Protein AF-A0A2P2PJB5-F1 (afdb_monomer)

Secondary structure (DSSP, 8-state):
----------------------------------------SSHHHHHHHHHHHHHHHHHHHSS------S-HHHHHHHHHHHHHHHHHHHHHHHHGGG-HHHHHHHHHHHHHHHSHHHHHHHHHHHGGGGS-HHHHHHHHHHHHHHHHHHHHHHHHHHHHHHHHHHHHHHHHHHHHHHHHHHHHHHHHHHHHHHHHHHHHHHHHHHHHHS--HHHHHHHHHHHHHHHHHHHHHHHHHHHHHHHHHTT---

pLDDT: mean 72.43, std 21.93, range [26.33, 97.44]

Radius of gyration: 44.55 Å; Cα contacts (8 Å, |Δi|>4): 68; chains: 1; bounding box: 73×97×125 Å

Solvent-accessible surface area (backbone atoms only — not comparable to full-atom values): 14993 Å² total; per-residue (Å²): 141,80,84,85,86,81,88,84,82,86,89,84,88,85,88,83,89,84,88,85,86,92,85,85,88,84,86,81,83,85,88,79,91,76,93,83,81,91,87,86,80,70,72,66,60,52,55,56,52,51,50,49,51,49,53,53,51,52,57,60,69,73,57,84,92,83,84,87,82,72,64,65,67,60,55,52,54,48,52,54,55,49,51,54,50,54,51,50,54,50,52,51,52,65,66,36,63,86,38,71,77,61,43,53,58,54,50,52,53,52,50,47,62,69,35,74,62,55,41,54,51,48,54,60,65,55,58,62,71,69,59,51,70,66,60,54,48,54,50,50,52,52,51,50,53,55,48,51,53,52,50,54,50,50,52,55,51,50,52,54,50,51,52,51,49,53,50,50,50,51,51,50,54,49,52,50,51,53,49,34,52,53,39,43,52,50,51,53,47,34,54,50,40,49,54,52,29,49,53,34,46,54,51,40,56,55,39,68,74,48,90,49,77,69,40,54,54,49,41,55,53,37,51,50,50,29,53,51,37,51,52,49,34,54,54,42,51,53,50,52,50,54,44,43,74,72,72,43,78,104

Nearest PDB structures (foldseek):
  6kgq-assembly1_A  TM=8.847E-01  e=7.849E+00  Homo sapiens

Sequence (250 aa):
MAEAKEAENQKGYGSSNSNADPNTNINTGSGGGGVIRRQSNWLETESLEDLRRRTLSLFRSSSFQSQDHVPRDALARFKTYEHALFTKIKEELTSASEHPGAAIGIAVTAGLLLMRGPRKFLFRHTFGRFQSEEAQFLKAEKNLKEFNLSVDLMKKESSKLLERAALAEKDMKHGLTELMAAGNEIHRLAKSVYKTETKAADLMDELRETPGREALKLRVEVASMASLLKQQRLMLNKRILKISELGVPV

Foldseek 3Di:
DDDDDDDDDDDDDDDDDDDDDDDDDDDDDDDDDDDDDDDDPPPPVVVVVVVVVVVVVVVVVPPDPPDDPPPVVVVVVVVVVVVVVVVVLVVVLVVCVVPPPVSVVSCVVVVCCPDPVNVVVCCVPPVVVPPDPVNVVVVVVVVVVVVVVVVVVVVVVVVVVVVVV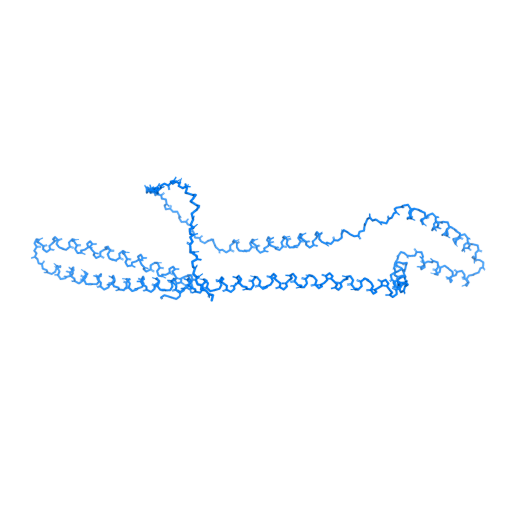VVVVVVVVVVLVVLLVVLVVLVVVLVVLVVVLVVLVVLLVVLVPDDDPVSVVVNVVSVVVSVVSVVSSVVSVVVNVVSVVVVRDD

Organism: Rhizophora mucronata (NCBI:txid61149)

Structure (mmCIF, N/CA/C/O backbone):
data_AF-A0A2P2PJB5-F1
#
_entry.id   AF-A0A2P2PJB5-F1
#
loop_
_atom_site.group_PDB
_atom_site.id
_atom_site.type_symbol
_atom_site.label_atom_id
_atom_site.label_alt_id
_atom_site.label_comp_id
_atom_site.label_asym_id
_atom_site.label_entity_id
_atom_site.label_seq_id
_atom_site.pdbx_PDB_ins_code
_atom_site.Cartn_x
_atom_site.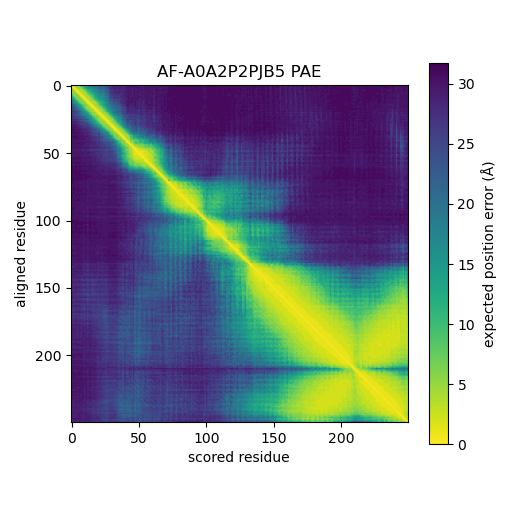Cartn_y
_atom_site.Cartn_z
_atom_site.occupancy
_atom_site.B_iso_or_equiv
_atom_site.auth_seq_id
_atom_site.auth_comp_id
_atom_site.auth_asym_id
_atom_site.auth_atom_id
_atom_site.pdbx_PDB_model_num
ATOM 1 N N . MET A 1 1 ? 28.186 66.130 1.067 1.00 48.44 1 MET A N 1
ATOM 2 C CA . MET A 1 1 ? 27.037 65.863 0.180 1.00 48.44 1 MET A CA 1
ATOM 3 C C . MET A 1 1 ? 26.054 65.045 0.978 1.00 48.44 1 MET A C 1
ATOM 5 O O . MET A 1 1 ? 26.417 63.989 1.477 1.00 48.44 1 MET A O 1
ATOM 9 N N . ALA A 1 2 ? 24.918 65.667 1.243 1.00 40.19 2 ALA A N 1
ATOM 10 C CA . ALA A 1 2 ? 23.937 65.304 2.242 1.00 40.19 2 ALA A CA 1
ATOM 11 C C . ALA A 1 2 ? 22.736 64.585 1.604 1.00 40.19 2 ALA A C 1
ATOM 13 O O . ALA A 1 2 ? 22.582 64.611 0.389 1.00 40.19 2 ALA A O 1
ATOM 14 N N . GLU A 1 3 ? 21.899 64.038 2.487 1.00 43.72 3 GLU A N 1
ATOM 15 C CA . GLU A 1 3 ? 20.436 63.930 2.363 1.00 43.72 3 GLU A CA 1
ATOM 16 C C . GLU A 1 3 ? 19.803 62.926 1.380 1.00 43.72 3 GLU A C 1
ATOM 18 O O . GLU A 1 3 ? 19.690 63.148 0.185 1.00 43.72 3 GLU A O 1
ATOM 23 N N . ALA A 1 4 ? 19.338 61.818 1.972 1.00 49.78 4 ALA A N 1
ATOM 24 C CA . ALA A 1 4 ? 17.938 61.586 2.366 1.00 49.78 4 ALA A CA 1
ATOM 25 C C . ALA A 1 4 ? 16.810 61.507 1.309 1.00 49.78 4 ALA A C 1
ATOM 27 O O . ALA A 1 4 ? 16.681 62.352 0.433 1.00 49.78 4 ALA A O 1
ATOM 28 N N . LYS A 1 5 ? 15.885 60.576 1.627 1.00 50.53 5 LYS A N 1
ATOM 29 C CA . LYS A 1 5 ? 14.470 60.448 1.205 1.00 50.53 5 LYS A CA 1
ATOM 30 C C . LYS A 1 5 ? 14.246 59.890 -0.209 1.00 50.53 5 LYS A C 1
ATOM 32 O O . LYS A 1 5 ? 15.049 60.092 -1.097 1.00 50.53 5 LYS A O 1
ATOM 37 N N . GLU A 1 6 ? 13.211 59.109 -0.501 1.00 48.09 6 GLU A N 1
ATOM 38 C CA . GLU A 1 6 ? 11.901 58.944 0.130 1.00 48.09 6 GLU A CA 1
ATOM 39 C C . GLU A 1 6 ? 11.357 57.555 -0.256 1.00 48.09 6 GLU A C 1
ATOM 41 O O . GLU A 1 6 ? 11.582 57.065 -1.364 1.00 48.09 6 GLU A O 1
ATOM 46 N N . ALA A 1 7 ? 10.638 56.925 0.666 1.00 54.97 7 ALA A N 1
ATOM 47 C CA . ALA A 1 7 ? 9.746 55.811 0.395 1.00 54.97 7 ALA A CA 1
ATOM 48 C C . ALA A 1 7 ? 8.453 56.336 -0.239 1.00 54.97 7 ALA A C 1
ATOM 50 O O . ALA A 1 7 ? 7.987 57.368 0.220 1.00 54.97 7 ALA A O 1
ATOM 51 N N . GLU A 1 8 ? 7.806 55.593 -1.147 1.00 45.00 8 GLU A N 1
ATOM 52 C CA . GLU A 1 8 ? 6.341 55.467 -1.106 1.00 45.00 8 GLU A CA 1
ATOM 53 C C . GLU A 1 8 ? 5.738 54.417 -2.059 1.00 45.00 8 GLU A C 1
ATOM 55 O O . GLU A 1 8 ? 6.025 54.356 -3.248 1.00 45.00 8 GLU A O 1
ATOM 60 N N . ASN A 1 9 ? 4.814 53.662 -1.462 1.00 38.09 9 ASN A N 1
ATOM 61 C CA . ASN A 1 9 ? 3.454 53.364 -1.920 1.00 38.09 9 ASN A CA 1
ATOM 62 C C . ASN A 1 9 ? 3.156 52.437 -3.117 1.00 38.09 9 ASN A C 1
ATOM 64 O O . ASN A 1 9 ? 3.087 52.834 -4.271 1.00 38.09 9 ASN A O 1
ATOM 68 N N . GLN A 1 10 ? 2.800 51.200 -2.742 1.00 37.59 10 GLN A N 1
ATOM 69 C CA . GLN A 1 10 ? 1.422 50.667 -2.662 1.00 37.59 10 GLN A CA 1
ATOM 70 C C . GLN A 1 10 ? 0.458 50.716 -3.870 1.00 37.59 10 GLN A C 1
ATOM 72 O O . GLN A 1 10 ? 0.195 51.749 -4.470 1.00 37.59 10 GLN A O 1
ATOM 77 N N . LYS A 1 11 ? -0.299 49.602 -3.913 1.00 35.62 11 LYS A N 1
ATOM 78 C CA . LYS A 1 11 ? -1.735 49.433 -4.228 1.00 35.62 11 LYS A CA 1
ATOM 79 C C . LYS A 1 11 ? -2.123 49.138 -5.679 1.00 35.62 11 LYS A C 1
ATOM 81 O O . LYS A 1 11 ? -2.175 50.001 -6.539 1.00 35.62 11 LYS A O 1
ATOM 86 N N . GLY A 1 12 ? -2.593 47.903 -5.855 1.00 31.34 12 GLY A N 1
ATOM 87 C CA . GLY A 1 12 ? -3.456 47.469 -6.949 1.00 31.34 12 GLY A CA 1
ATOM 88 C C . GLY A 1 12 ? -4.306 46.288 -6.489 1.00 31.34 12 GLY A C 1
ATOM 89 O O . GLY A 1 12 ? -3.915 45.138 -6.643 1.00 31.34 12 GLY A O 1
ATOM 90 N N . TYR A 1 13 ? -5.426 46.611 -5.845 1.00 31.33 13 TYR A N 1
ATOM 91 C CA . TYR A 1 13 ? -6.500 45.713 -5.425 1.00 31.33 13 TYR A CA 1
ATOM 92 C C . TYR A 1 13 ? -7.198 45.056 -6.627 1.00 31.33 13 TYR A C 1
ATOM 94 O O . TYR A 1 13 ? -7.367 45.688 -7.665 1.00 31.33 13 TYR A O 1
ATOM 102 N N . GLY A 1 14 ? -7.700 43.834 -6.435 1.00 32.78 14 GLY A N 1
ATOM 103 C CA . GLY A 1 14 ? -8.569 43.136 -7.387 1.00 32.78 14 GLY A CA 1
ATOM 104 C C . GLY A 1 14 ? -9.300 41.961 -6.738 1.00 32.78 14 GLY A C 1
ATOM 105 O O . GLY A 1 14 ? -8.998 40.808 -7.011 1.00 32.78 14 GLY A O 1
ATOM 106 N N . SER A 1 15 ? -10.217 42.288 -5.827 1.00 33.91 15 SER A N 1
ATOM 107 C CA . SER A 1 15 ? -11.188 41.398 -5.176 1.00 33.91 15 SER A CA 1
ATOM 108 C C . SER A 1 15 ? -12.338 41.025 -6.123 1.00 33.91 15 SER A C 1
ATOM 110 O O . SER A 1 15 ? -12.756 41.888 -6.892 1.00 33.91 15 SER A O 1
ATOM 112 N N . SER A 1 16 ? -12.860 39.791 -6.021 1.00 36.84 16 SER A N 1
ATOM 113 C CA . SER A 1 16 ? -14.266 39.340 -6.228 1.00 36.84 16 SER A CA 1
ATOM 114 C C . SER A 1 16 ? -14.277 37.799 -6.133 1.00 36.84 16 SER A C 1
ATOM 116 O O . SER A 1 16 ? -13.802 37.133 -7.042 1.00 36.84 16 SER A O 1
ATOM 118 N N . ASN A 1 17 ? -14.517 37.155 -4.986 1.00 30.97 17 ASN A N 1
ATOM 119 C CA . ASN A 1 17 ? -15.774 36.956 -4.247 1.00 30.97 17 ASN A CA 1
ATOM 120 C C . ASN A 1 17 ? -16.880 36.233 -5.046 1.00 30.97 17 ASN A C 1
ATOM 122 O O . ASN A 1 17 ? -17.482 36.830 -5.933 1.00 30.97 17 ASN A O 1
ATOM 126 N N . SER A 1 18 ? -17.202 34.984 -4.686 1.00 31.41 18 SER A N 1
ATOM 127 C CA . SER A 1 18 ? -18.449 34.636 -3.971 1.00 31.41 18 SER A CA 1
ATOM 128 C C . SER A 1 18 ? -18.883 33.167 -4.156 1.00 31.41 18 SER A C 1
ATOM 130 O O . SER A 1 18 ? -19.031 32.668 -5.264 1.00 31.41 18 SER A O 1
ATOM 132 N N . ASN A 1 19 ? -19.121 32.533 -3.004 1.00 30.61 19 ASN A N 1
ATOM 133 C CA . ASN A 1 19 ? -20.273 31.693 -2.659 1.00 30.61 19 ASN A CA 1
ATOM 134 C C . ASN A 1 19 ? -20.582 30.411 -3.455 1.00 30.61 19 ASN A C 1
ATOM 136 O O . ASN A 1 19 ? -21.202 30.448 -4.513 1.00 30.61 19 ASN A O 1
ATOM 140 N N . ALA A 1 20 ? -20.379 29.270 -2.790 1.00 31.50 20 ALA A N 1
ATOM 141 C CA . ALA A 1 20 ? -21.415 28.240 -2.692 1.00 31.50 20 ALA A CA 1
ATOM 142 C C . ALA A 1 20 ? -21.283 27.496 -1.349 1.00 31.50 20 ALA A C 1
ATOM 144 O O . ALA A 1 20 ? -20.218 26.980 -1.011 1.00 31.50 20 ALA A O 1
ATOM 145 N N . ASP A 1 21 ? -22.375 27.521 -0.588 1.00 37.06 21 ASP A N 1
ATOM 146 C CA . ASP A 1 21 ? -22.534 27.068 0.793 1.00 37.06 21 ASP A CA 1
ATOM 147 C C . ASP A 1 21 ? -22.534 25.534 0.994 1.00 37.06 21 ASP A C 1
ATOM 149 O O . ASP A 1 21 ? -22.702 24.769 0.040 1.00 37.06 21 ASP A O 1
ATOM 153 N N . PRO A 1 22 ? -22.405 25.071 2.257 1.00 47.59 22 PRO A N 1
ATOM 154 C CA . PRO A 1 22 ? -22.272 23.673 2.639 1.00 47.59 22 PRO A CA 1
ATOM 155 C C . PRO A 1 22 ? -23.607 23.087 3.121 1.00 47.59 22 PRO A C 1
ATOM 157 O O . PRO A 1 22 ? -24.090 23.451 4.188 1.00 47.59 22 PRO A O 1
ATOM 160 N N . ASN A 1 23 ? -24.199 22.130 2.402 1.00 33.81 23 ASN A N 1
ATOM 161 C CA . ASN A 1 23 ? -25.113 21.162 3.023 1.00 33.81 23 ASN A CA 1
ATOM 162 C C . ASN A 1 23 ? -25.509 20.045 2.056 1.00 33.81 23 ASN A C 1
ATOM 164 O O . ASN A 1 23 ? -26.086 20.308 1.007 1.00 33.81 23 ASN A O 1
ATOM 168 N N . THR A 1 24 ? -25.289 18.792 2.442 1.00 36.97 24 THR A N 1
ATOM 169 C CA . THR A 1 24 ? -26.160 17.677 2.037 1.00 36.97 24 THR A CA 1
ATOM 170 C C . THR A 1 24 ? -25.959 16.523 3.011 1.00 36.97 24 THR A C 1
ATOM 172 O O . THR A 1 24 ? -25.118 15.645 2.848 1.00 36.97 24 THR A O 1
ATOM 175 N N . ASN A 1 25 ? -26.755 16.563 4.075 1.00 33.94 25 ASN A N 1
ATOM 176 C CA . ASN A 1 25 ? -27.104 15.404 4.878 1.00 33.94 25 ASN A CA 1
ATOM 177 C C . ASN A 1 25 ? -28.231 14.649 4.157 1.00 33.94 25 ASN A C 1
ATOM 179 O O . ASN A 1 25 ? -29.287 15.233 3.918 1.00 33.94 25 ASN A O 1
ATOM 183 N N . ILE A 1 26 ? -28.035 13.366 3.849 1.00 33.81 26 ILE A N 1
ATOM 184 C CA . ILE A 1 26 ? -29.143 12.439 3.605 1.00 33.81 26 ILE A CA 1
ATOM 185 C C . ILE A 1 26 ? -28.850 11.154 4.372 1.00 33.81 26 ILE A C 1
ATOM 187 O O . ILE A 1 26 ? -28.025 10.331 3.984 1.00 33.81 26 ILE A O 1
ATOM 191 N N . ASN A 1 27 ? -29.565 11.001 5.479 1.00 32.50 27 ASN A N 1
ATOM 192 C CA . ASN A 1 27 ? -29.814 9.728 6.128 1.00 32.50 27 ASN A CA 1
ATOM 193 C C . ASN A 1 27 ? -31.178 9.219 5.640 1.00 32.50 27 ASN A C 1
ATOM 195 O O . ASN A 1 27 ? -32.135 9.988 5.655 1.00 32.50 27 ASN A O 1
ATOM 199 N N . THR A 1 28 ? -31.277 7.952 5.230 1.00 34.19 28 THR A N 1
ATOM 200 C CA . THR A 1 28 ? -32.450 7.074 5.439 1.00 34.19 28 THR A CA 1
ATOM 201 C C . THR A 1 28 ? -32.177 5.663 4.895 1.00 34.19 28 THR A C 1
ATOM 203 O O . THR A 1 28 ? -32.032 5.452 3.700 1.00 34.19 28 THR A O 1
ATOM 206 N N . GLY A 1 29 ? -32.151 4.687 5.808 1.00 28.81 29 GLY A N 1
ATOM 207 C CA . GLY A 1 29 ? -33.157 3.619 5.818 1.00 28.81 29 GLY A CA 1
ATOM 208 C C . GLY A 1 29 ? -33.008 2.386 4.912 1.00 28.81 29 GLY A C 1
ATOM 209 O O . GLY A 1 29 ? -33.513 2.368 3.803 1.00 28.81 29 GLY A O 1
ATOM 210 N N . SER A 1 30 ? -32.575 1.292 5.554 1.00 28.08 30 SER A N 1
ATOM 211 C CA . SER A 1 30 ? -33.253 -0.023 5.588 1.00 28.08 30 SER A CA 1
ATOM 212 C C . SER A 1 30 ? -33.165 -1.004 4.403 1.00 28.08 30 SER A C 1
ATOM 214 O O . SER A 1 30 ? -33.726 -0.789 3.337 1.00 28.08 30 SER A O 1
ATOM 216 N N . GL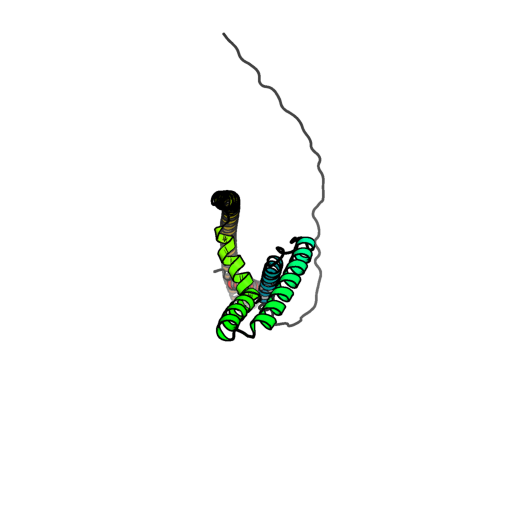Y A 1 31 ? -32.641 -2.197 4.723 1.00 28.64 31 GLY A N 1
ATOM 217 C CA . GLY A 1 31 ? -33.228 -3.471 4.288 1.00 28.64 31 GLY A CA 1
ATOM 218 C C . GLY A 1 31 ? -32.484 -4.227 3.187 1.00 28.64 31 GLY A C 1
ATOM 219 O O . GLY A 1 31 ? -32.580 -3.882 2.019 1.00 28.64 31 GLY A O 1
ATOM 220 N N . GLY A 1 32 ? -31.820 -5.331 3.547 1.00 26.33 32 GLY A N 1
ATOM 221 C CA . GLY A 1 32 ? -31.356 -6.317 2.566 1.00 26.33 32 GLY A CA 1
ATOM 222 C C . GLY A 1 32 ? -30.198 -7.177 3.053 1.00 26.33 32 GLY A C 1
ATOM 223 O O . GLY A 1 32 ? -29.053 -6.962 2.670 1.00 26.33 32 GLY A O 1
ATOM 224 N N . GLY A 1 33 ? -30.489 -8.161 3.906 1.00 35.91 33 GLY A N 1
ATOM 225 C CA . GLY A 1 33 ? -29.568 -9.270 4.145 1.00 35.91 33 GLY A CA 1
ATOM 226 C C . GLY A 1 33 ? -29.356 -10.066 2.855 1.00 35.91 33 GLY A C 1
ATOM 227 O O . GLY A 1 33 ? -30.315 -10.400 2.167 1.00 35.91 33 GLY A O 1
ATOM 228 N N . GLY A 1 34 ? -28.102 -10.372 2.535 1.00 29.41 34 GLY A N 1
ATOM 229 C CA . GLY A 1 34 ? -27.742 -11.122 1.337 1.00 29.41 34 GLY A CA 1
ATOM 230 C C . GLY A 1 34 ? -26.286 -11.559 1.386 1.00 29.41 34 GLY A C 1
ATOM 231 O O . GLY A 1 34 ? -25.376 -10.796 1.093 1.00 29.41 34 GLY A O 1
ATOM 232 N N . VAL A 1 35 ? -26.092 -12.797 1.819 1.00 44.09 35 VAL A N 1
ATOM 233 C CA . VAL A 1 35 ? -24.867 -13.598 1.752 1.00 44.09 35 VAL A CA 1
ATOM 234 C C . VAL A 1 35 ? -24.183 -13.445 0.390 1.00 44.09 35 VAL A C 1
ATOM 236 O O . VAL A 1 35 ? -24.809 -13.841 -0.575 1.00 44.09 35 VAL A O 1
ATOM 239 N N . ILE A 1 36 ? -22.912 -13.020 0.301 1.00 36.00 36 ILE A N 1
ATOM 240 C CA . ILE A 1 36 ? -21.942 -13.582 -0.664 1.00 36.00 36 ILE A CA 1
ATOM 241 C C . ILE A 1 36 ? -20.518 -13.485 -0.098 1.00 36.00 36 ILE A C 1
ATOM 243 O O . ILE A 1 36 ? -20.003 -12.442 0.293 1.00 36.00 36 ILE A O 1
ATOM 247 N N . ARG A 1 37 ? -19.903 -14.662 -0.076 1.00 41.78 37 ARG A N 1
ATOM 248 C CA . ARG A 1 37 ? -18.539 -15.008 0.297 1.00 41.78 37 ARG A CA 1
ATOM 249 C C . ARG A 1 37 ? -17.660 -14.911 -0.960 1.00 41.78 37 ARG A C 1
ATOM 251 O O . ARG A 1 37 ? -18.063 -15.424 -1.995 1.00 41.78 37 ARG A O 1
ATOM 258 N N . ARG A 1 38 ? -16.417 -14.436 -0.805 1.00 45.25 38 ARG A N 1
ATOM 259 C CA . ARG A 1 38 ? -15.245 -14.802 -1.634 1.00 45.25 38 ARG A CA 1
ATOM 260 C C . ARG A 1 38 ? -15.227 -14.262 -3.083 1.00 45.25 38 ARG A C 1
ATOM 262 O O . ARG A 1 38 ? -15.563 -14.978 -4.018 1.00 45.25 38 ARG A O 1
ATOM 269 N N . GLN A 1 39 ? -14.712 -13.047 -3.283 1.00 38.84 39 GLN A N 1
ATOM 270 C CA . GLN A 1 39 ? -14.229 -12.594 -4.597 1.00 38.84 39 GLN A CA 1
ATOM 271 C C . GLN A 1 39 ? -13.243 -11.426 -4.424 1.00 38.84 39 GLN A C 1
ATOM 273 O O . GLN A 1 39 ? -13.640 -10.273 -4.340 1.00 38.84 39 GLN A O 1
ATOM 278 N N . SER A 1 40 ? -11.948 -11.721 -4.298 1.00 43.88 40 SER A N 1
ATOM 279 C CA . SER A 1 40 ? -10.899 -10.683 -4.273 1.00 43.88 40 SER A CA 1
ATOM 280 C C . SER A 1 40 ? -9.554 -11.172 -4.824 1.00 43.88 40 SER A C 1
ATOM 282 O O . SER A 1 40 ? -8.520 -10.641 -4.455 1.00 43.88 40 SER A O 1
ATOM 284 N N . ASN A 1 41 ? -9.568 -12.186 -5.699 1.00 44.34 41 ASN A N 1
ATOM 285 C CA . ASN A 1 41 ? -8.367 -12.701 -6.382 1.00 44.34 41 ASN A CA 1
ATOM 286 C C . ASN A 1 41 ? -8.451 -12.618 -7.919 1.00 44.34 41 ASN A C 1
ATOM 288 O O . ASN A 1 41 ? -7.558 -13.105 -8.599 1.00 44.34 41 ASN A O 1
ATOM 292 N N . TRP A 1 42 ? -9.519 -12.029 -8.470 1.00 37.28 42 TRP A N 1
ATOM 293 C CA . TRP A 1 42 ? -9.792 -12.028 -9.917 1.00 37.28 42 TRP A CA 1
ATOM 294 C C . TRP A 1 42 ? -9.519 -10.688 -10.616 1.00 37.28 42 TRP A C 1
ATOM 296 O O . TRP A 1 42 ? -9.399 -10.665 -11.833 1.00 37.28 42 TRP A O 1
ATOM 306 N N . LEU A 1 43 ? -9.370 -9.584 -9.874 1.00 46.78 43 LEU A N 1
ATOM 307 C CA . LEU A 1 43 ? -9.196 -8.244 -10.461 1.00 46.78 43 LEU A CA 1
ATOM 308 C C . LEU A 1 43 ? -7.730 -7.896 -10.776 1.00 46.78 43 LEU A C 1
ATOM 310 O O . LEU A 1 43 ? -7.460 -7.044 -11.617 1.00 46.78 43 LEU A O 1
ATOM 314 N N . GLU A 1 44 ? -6.766 -8.562 -10.142 1.00 51.72 44 GLU A N 1
ATOM 315 C CA . GLU A 1 44 ? -5.347 -8.204 -10.276 1.00 51.72 44 GLU A CA 1
ATOM 316 C C . GLU A 1 44 ? -4.679 -8.901 -11.473 1.00 51.72 44 GLU A C 1
ATOM 318 O O . GLU A 1 44 ? -3.835 -8.317 -12.156 1.00 51.72 44 GLU A O 1
ATOM 323 N N . THR A 1 45 ? -5.144 -10.108 -11.815 1.00 51.59 45 THR A N 1
ATOM 324 C CA . THR A 1 45 ? -4.661 -10.889 -12.965 1.00 51.59 45 THR A CA 1
ATOM 325 C C . THR A 1 45 ? -5.114 -10.323 -14.310 1.00 51.59 45 THR A C 1
ATOM 327 O O . THR A 1 45 ? -4.396 -10.463 -15.298 1.00 51.59 45 THR A O 1
ATOM 330 N N . GLU A 1 46 ? -6.267 -9.648 -14.361 1.00 54.22 46 GLU A N 1
ATOM 331 C CA . GLU A 1 46 ? -6.745 -8.994 -15.587 1.00 54.22 46 GLU A CA 1
ATOM 332 C C . GLU A 1 46 ? -5.885 -7.778 -15.947 1.00 54.22 46 GLU A C 1
ATOM 334 O O . GLU A 1 46 ? -5.552 -7.585 -17.115 1.00 54.22 46 GLU A O 1
ATOM 339 N N . SER A 1 47 ? -5.425 -7.016 -14.946 1.00 65.75 47 SER A N 1
ATOM 340 C CA . SER A 1 47 ? -4.575 -5.842 -15.181 1.00 65.75 47 SER A CA 1
ATOM 341 C C . SER A 1 47 ? -3.217 -6.209 -15.791 1.00 65.75 47 SER A C 1
ATOM 343 O O . SER A 1 47 ? -2.737 -5.515 -16.687 1.00 65.75 47 SER A O 1
ATOM 345 N N . LEU A 1 48 ? -2.623 -7.326 -15.353 1.00 58.94 48 LEU A N 1
ATOM 346 C CA . LEU A 1 48 ? -1.309 -7.785 -15.798 1.00 58.94 48 LEU A CA 1
ATOM 347 C C . LEU A 1 48 ? -1.361 -8.338 -17.230 1.00 58.94 48 LEU A C 1
ATOM 349 O O . LEU A 1 48 ? -0.490 -8.034 -18.046 1.00 58.94 48 LEU A O 1
ATOM 353 N N . GLU A 1 49 ? -2.402 -9.109 -17.555 1.00 65.69 49 GLU A N 1
ATOM 354 C CA . GLU A 1 49 ? -2.614 -9.647 -18.902 1.00 65.69 49 GLU A CA 1
ATOM 355 C C . GLU A 1 49 ? -3.029 -8.558 -19.900 1.00 65.69 49 GLU A C 1
ATOM 357 O O . GLU A 1 49 ? -2.591 -8.579 -21.052 1.00 65.69 49 GLU A O 1
ATOM 362 N N . ASP A 1 50 ? -3.773 -7.537 -19.473 1.00 73.25 50 ASP A N 1
ATOM 363 C CA . ASP A 1 50 ? -4.071 -6.383 -20.323 1.00 73.25 50 ASP A CA 1
ATOM 364 C C . ASP A 1 50 ? -2.861 -5.461 -20.519 1.00 73.25 50 ASP A C 1
ATOM 366 O O . ASP A 1 50 ? -2.655 -4.952 -21.627 1.00 73.25 50 ASP A O 1
ATOM 370 N N . LEU A 1 51 ? -1.990 -5.308 -19.513 1.00 66.69 51 LEU A N 1
ATOM 371 C CA . LEU A 1 51 ? -0.694 -4.639 -19.683 1.00 66.69 51 LEU A CA 1
ATOM 372 C C . LEU A 1 51 ? 0.203 -5.419 -20.656 1.00 66.69 51 LEU A C 1
ATOM 374 O O . LEU A 1 51 ? 0.860 -4.830 -21.519 1.00 66.69 51 LEU A O 1
ATOM 378 N N . ARG A 1 52 ? 0.200 -6.753 -20.569 1.00 65.62 52 ARG A N 1
ATOM 379 C CA . ARG A 1 52 ? 0.944 -7.645 -21.466 1.00 65.62 52 ARG A CA 1
ATOM 380 C C . ARG A 1 52 ? 0.405 -7.599 -22.897 1.00 65.62 52 ARG A C 1
ATOM 382 O O . ARG A 1 52 ? 1.180 -7.515 -23.848 1.00 65.62 52 ARG A O 1
ATOM 389 N N . ARG A 1 53 ? -0.916 -7.575 -23.081 1.00 66.19 53 ARG A N 1
ATOM 390 C CA . ARG A 1 53 ? -1.539 -7.397 -24.403 1.00 66.19 53 ARG A CA 1
ATOM 391 C C . ARG A 1 53 ? -1.221 -6.030 -25.002 1.00 66.19 53 ARG A C 1
ATOM 393 O O . ARG A 1 53 ? -0.871 -5.953 -26.180 1.00 66.19 53 ARG A O 1
ATOM 400 N N . ARG A 1 54 ? -1.255 -4.961 -24.201 1.00 65.31 54 ARG A N 1
ATOM 401 C CA . ARG A 1 54 ? -0.893 -3.606 -24.652 1.00 65.31 54 ARG A CA 1
ATOM 402 C C . ARG A 1 54 ? 0.586 -3.497 -25.021 1.00 65.31 54 ARG A C 1
ATOM 404 O O . ARG A 1 54 ? 0.898 -2.979 -26.090 1.00 65.31 54 ARG A O 1
ATOM 411 N N . THR A 1 55 ? 1.491 -4.056 -24.224 1.00 57.69 55 THR A N 1
ATOM 412 C CA . THR A 1 55 ? 2.937 -4.058 -24.527 1.00 57.69 55 THR A CA 1
ATOM 413 C C . THR A 1 55 ? 3.277 -4.884 -25.770 1.00 57.69 55 THR A C 1
ATOM 415 O O . THR A 1 55 ? 4.054 -4.427 -26.609 1.00 57.69 55 THR A O 1
ATOM 418 N N . LEU A 1 56 ? 2.628 -6.036 -25.976 1.00 60.09 56 LEU A N 1
ATOM 419 C CA . LEU A 1 56 ? 2.775 -6.823 -27.207 1.00 60.09 56 LEU A CA 1
ATOM 420 C C . LEU A 1 56 ? 2.191 -6.111 -28.439 1.00 60.09 56 LEU A C 1
ATOM 422 O O . LEU A 1 56 ? 2.757 -6.221 -29.527 1.00 60.09 56 LEU A O 1
ATOM 426 N N . SER A 1 57 ? 1.108 -5.341 -28.284 1.00 61.34 57 SER A N 1
ATOM 427 C CA . SER A 1 57 ? 0.549 -4.533 -29.378 1.00 61.34 57 SER A CA 1
ATOM 428 C C . SER A 1 57 ? 1.472 -3.378 -29.787 1.00 61.34 57 SER A C 1
ATOM 430 O O . SER A 1 57 ? 1.638 -3.120 -30.979 1.00 61.34 57 SER A O 1
ATOM 432 N N . LEU A 1 58 ? 2.159 -2.747 -28.828 1.00 55.28 58 LEU A N 1
ATOM 433 C CA . LEU A 1 58 ? 3.146 -1.698 -29.099 1.00 55.28 58 LEU A CA 1
ATOM 434 C C . LEU A 1 58 ? 4.415 -2.272 -29.748 1.00 55.28 58 LEU A C 1
ATOM 436 O O . LEU A 1 58 ? 4.936 -1.681 -30.689 1.00 55.28 58 LEU A O 1
ATOM 440 N N . PHE A 1 59 ? 4.854 -3.465 -29.332 1.00 53.69 59 PHE A N 1
ATOM 441 C CA . PHE A 1 59 ? 5.991 -4.167 -29.943 1.00 53.69 59 PHE A CA 1
ATOM 442 C C . PHE A 1 59 ? 5.694 -4.671 -31.370 1.00 53.69 59 PHE A C 1
ATOM 444 O O . PHE A 1 59 ? 6.565 -4.665 -32.242 1.00 53.69 59 PHE A O 1
ATOM 451 N N . ARG A 1 60 ? 4.441 -5.061 -31.647 1.00 45.44 60 ARG A N 1
ATOM 452 C CA . ARG A 1 60 ? 3.971 -5.400 -33.002 1.00 45.44 60 ARG A CA 1
ATOM 453 C C . ARG A 1 60 ? 3.764 -4.165 -33.886 1.00 45.44 60 ARG A C 1
ATOM 455 O O . ARG A 1 60 ? 3.836 -4.286 -35.102 1.00 45.44 60 ARG A O 1
ATOM 462 N N . SER A 1 61 ? 3.555 -2.991 -33.293 1.00 49.03 61 SER A N 1
ATOM 463 C CA . SER A 1 61 ? 3.425 -1.725 -34.029 1.00 49.03 61 SER A CA 1
ATOM 464 C C . SER A 1 61 ? 4.780 -1.092 -34.371 1.00 49.03 61 SER A C 1
ATOM 466 O O . SER A 1 61 ? 4.869 -0.324 -35.323 1.00 49.03 61 SER A O 1
ATOM 468 N N . SER A 1 62 ? 5.847 -1.425 -33.633 1.00 43.66 62 SER A N 1
ATOM 469 C CA . SER A 1 62 ? 7.205 -0.902 -33.859 1.00 43.66 62 SER A CA 1
ATOM 470 C C . SER A 1 62 ? 8.092 -1.788 -34.742 1.00 43.66 62 SER A C 1
ATOM 472 O O . SER A 1 62 ? 9.235 -1.432 -35.030 1.00 43.66 62 SER A O 1
ATOM 474 N N . SER A 1 63 ? 7.584 -2.927 -35.218 1.00 48.16 63 SER A N 1
ATOM 475 C CA . SER A 1 63 ? 8.299 -3.815 -36.133 1.00 48.16 63 SER A CA 1
ATOM 476 C C . SER A 1 63 ? 7.731 -3.703 -37.554 1.00 48.16 63 SER A C 1
ATOM 478 O O . SER A 1 63 ? 6.594 -4.072 -37.813 1.00 48.16 63 SER A O 1
ATOM 480 N N . PHE A 1 64 ? 8.577 -3.227 -38.480 1.00 42.88 64 PHE A N 1
ATOM 481 C CA . PHE A 1 64 ? 8.364 -3.142 -39.937 1.00 42.88 64 PHE A CA 1
ATOM 482 C C . PHE A 1 64 ? 7.460 -2.006 -40.470 1.00 42.88 64 PHE A C 1
ATOM 484 O O . PHE A 1 64 ? 6.433 -2.239 -41.094 1.00 42.88 64 PHE A O 1
ATOM 491 N N . GLN A 1 65 ? 7.933 -0.758 -40.386 1.00 44.44 65 GLN A N 1
ATOM 492 C CA . GLN A 1 65 ? 7.588 0.290 -41.368 1.00 44.44 65 GLN A CA 1
ATOM 493 C C . GLN A 1 65 ? 8.855 0.908 -41.973 1.00 44.44 65 GLN A C 1
ATOM 495 O O . GLN A 1 65 ? 9.094 2.110 -41.946 1.00 44.44 65 GLN A O 1
ATOM 500 N N . SER A 1 66 ? 9.738 0.061 -42.496 1.00 41.66 66 SER A N 1
ATOM 501 C CA . SER A 1 66 ? 10.941 0.514 -43.204 1.00 41.66 66 SER A CA 1
ATOM 502 C C . SER A 1 66 ? 11.177 -0.333 -44.440 1.00 41.66 66 SER A C 1
ATOM 504 O O . SER A 1 66 ? 12.185 -1.026 -44.539 1.00 41.66 66 SER A O 1
ATOM 506 N N . GLN A 1 67 ? 10.222 -0.332 -45.368 1.00 43.94 67 GLN A N 1
ATOM 507 C CA . GLN A 1 67 ? 10.432 -0.853 -46.718 1.00 43.94 67 GLN A CA 1
ATOM 508 C C . GLN A 1 67 ? 9.254 -0.465 -47.608 1.00 43.94 67 GLN A C 1
ATOM 510 O O . GLN A 1 67 ? 8.412 -1.305 -47.845 1.00 43.94 67 GLN A O 1
ATOM 515 N N . ASP A 1 68 ? 9.170 0.781 -48.086 1.00 43.12 68 ASP A N 1
ATOM 516 C CA . ASP A 1 68 ? 8.280 1.095 -49.224 1.00 43.12 68 ASP A CA 1
ATOM 517 C C . ASP A 1 68 ? 8.663 2.380 -49.979 1.00 43.12 68 ASP A C 1
ATOM 519 O O . ASP A 1 68 ? 7.838 3.168 -50.426 1.00 43.12 68 ASP A O 1
ATOM 523 N N . HIS A 1 69 ? 9.960 2.574 -50.199 1.00 45.78 69 HIS A N 1
ATOM 524 C CA . HIS A 1 69 ? 10.444 3.563 -51.170 1.00 45.78 69 HIS A CA 1
ATOM 525 C C . HIS A 1 69 ? 11.713 3.047 -51.843 1.00 45.78 69 HIS A C 1
ATOM 527 O O . HIS A 1 69 ? 12.778 3.653 -51.814 1.00 45.78 69 HIS A O 1
ATOM 533 N N . VAL A 1 70 ? 11.598 1.861 -52.441 1.00 54.62 70 VAL A N 1
ATOM 534 C CA . VAL A 1 70 ? 12.467 1.494 -53.559 1.00 54.62 70 VAL A CA 1
ATOM 535 C C . VAL A 1 70 ? 11.657 1.812 -54.817 1.00 54.62 70 VAL A C 1
ATOM 537 O O . VAL A 1 70 ? 10.588 1.220 -54.983 1.00 54.62 70 VAL A O 1
ATOM 540 N N . PRO A 1 71 ? 12.085 2.758 -55.672 1.00 55.09 71 PRO A N 1
ATOM 541 C CA . PRO A 1 71 ? 11.302 3.165 -56.833 1.00 55.09 71 PRO A CA 1
ATOM 542 C C . PRO A 1 71 ? 11.024 1.944 -57.715 1.00 55.09 71 PRO A C 1
ATOM 544 O O . PRO A 1 71 ? 11.947 1.298 -58.223 1.00 55.09 71 PRO A O 1
ATOM 547 N N . ARG A 1 72 ? 9.738 1.600 -57.865 1.00 55.47 72 ARG A N 1
ATOM 548 C CA . ARG A 1 72 ? 9.267 0.429 -58.628 1.00 55.47 72 ARG A CA 1
ATOM 549 C C . ARG A 1 72 ? 9.804 0.430 -60.063 1.00 55.47 72 ARG A C 1
ATOM 551 O O . ARG A 1 72 ? 10.054 -0.636 -60.622 1.00 55.47 72 ARG A O 1
ATOM 558 N N . ASP A 1 73 ? 10.085 1.612 -60.598 1.00 58.47 73 ASP A N 1
ATOM 559 C CA . ASP A 1 73 ? 10.620 1.833 -61.942 1.00 58.47 73 ASP A CA 1
ATOM 560 C C . ASP A 1 73 ? 12.063 1.337 -62.092 1.00 58.47 73 ASP A C 1
ATOM 562 O O . ASP A 1 73 ? 12.424 0.753 -63.116 1.00 58.47 73 ASP A O 1
ATOM 566 N N . ALA A 1 74 ? 12.889 1.496 -61.052 1.00 55.78 74 ALA A N 1
ATOM 567 C CA . ALA A 1 74 ? 14.252 0.972 -61.041 1.00 55.78 74 ALA A CA 1
ATOM 568 C C . ALA A 1 74 ? 14.244 -0.562 -60.999 1.00 55.78 74 ALA A C 1
ATOM 570 O O . ALA A 1 74 ? 15.018 -1.207 -61.704 1.00 55.78 74 ALA A O 1
ATOM 571 N N . LEU A 1 75 ? 13.313 -1.155 -60.242 1.00 57.50 75 LEU A N 1
ATOM 572 C CA . LEU A 1 75 ? 13.129 -2.607 -60.182 1.00 57.50 75 LEU A CA 1
ATOM 573 C C . LEU A 1 75 ? 12.584 -3.184 -61.496 1.00 57.50 75 LEU A C 1
ATOM 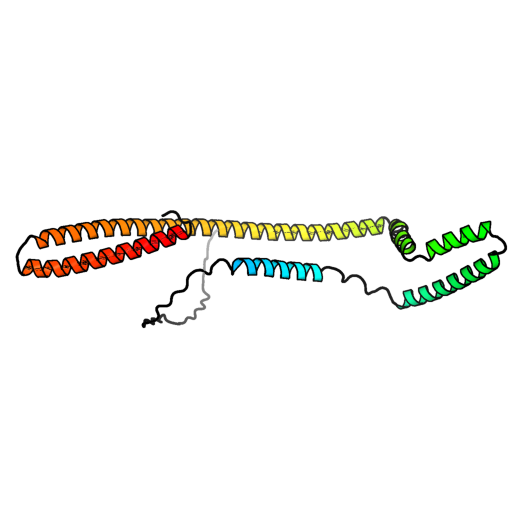575 O O . LEU A 1 75 ? 12.986 -4.278 -61.888 1.00 57.50 75 LEU A O 1
ATOM 579 N N . ALA A 1 76 ? 11.699 -2.466 -62.193 1.00 64.31 76 ALA A N 1
ATOM 580 C CA . ALA A 1 76 ? 11.176 -2.879 -63.496 1.00 64.31 76 ALA A CA 1
ATOM 581 C C . ALA A 1 76 ? 12.273 -2.879 -64.574 1.00 64.31 76 ALA A C 1
ATOM 583 O O . ALA A 1 76 ? 12.448 -3.873 -65.282 1.00 64.31 76 ALA A O 1
ATOM 584 N N . ARG A 1 77 ? 13.090 -1.818 -64.634 1.00 58.44 77 ARG A N 1
ATOM 585 C CA . ARG A 1 77 ? 14.256 -1.755 -65.532 1.00 58.44 77 ARG A CA 1
ATOM 586 C C . ARG A 1 77 ? 15.256 -2.865 -65.211 1.00 58.44 77 ARG A C 1
ATOM 588 O O . ARG A 1 77 ? 15.686 -3.570 -66.118 1.00 58.44 77 ARG A O 1
ATOM 595 N N . PHE A 1 78 ? 15.532 -3.102 -63.927 1.00 60.12 78 PHE A N 1
ATOM 596 C CA . PHE A 1 78 ? 16.427 -4.174 -63.484 1.00 60.12 78 PHE A CA 1
ATOM 597 C C . PHE A 1 78 ? 15.944 -5.563 -63.925 1.00 60.12 78 PHE A C 1
ATOM 599 O O . PHE A 1 78 ? 16.728 -6.343 -64.455 1.00 60.12 78 PHE A O 1
ATOM 606 N N . LYS A 1 79 ? 14.644 -5.856 -63.787 1.00 66.62 79 LYS A N 1
ATOM 607 C CA . LYS A 1 79 ? 14.052 -7.126 -64.245 1.00 66.62 79 LYS A CA 1
ATOM 608 C C . LYS A 1 79 ? 14.184 -7.347 -65.752 1.00 66.62 79 LYS A C 1
ATOM 610 O O . LYS A 1 79 ? 14.328 -8.485 -66.187 1.00 66.62 79 LYS A O 1
ATOM 615 N N . THR A 1 80 ? 14.140 -6.275 -66.539 1.00 74.81 80 THR A N 1
ATOM 616 C CA . THR A 1 80 ? 14.248 -6.361 -68.004 1.00 74.81 80 THR A CA 1
ATOM 617 C C . THR A 1 80 ? 15.671 -6.752 -68.417 1.00 74.81 80 THR A C 1
ATOM 619 O O . THR A 1 80 ? 15.855 -7.650 -69.236 1.00 74.81 80 THR A O 1
ATOM 622 N N . TYR A 1 81 ? 16.680 -6.151 -67.775 1.00 67.88 81 TYR A N 1
ATOM 623 C CA . TYR A 1 81 ? 18.088 -6.515 -67.973 1.00 67.88 81 TYR A CA 1
ATOM 624 C C . TYR A 1 81 ? 18.422 -7.907 -67.429 1.00 67.88 81 TYR A C 1
ATOM 626 O O . TYR A 1 81 ? 19.143 -8.659 -68.081 1.00 67.88 81 TYR A O 1
ATOM 634 N N . GLU A 1 82 ? 17.864 -8.278 -66.273 1.00 64.75 82 GLU A N 1
ATOM 635 C CA . GLU A 1 82 ? 17.993 -9.630 -65.725 1.00 64.75 82 GLU A CA 1
ATOM 636 C C . GLU A 1 82 ? 17.490 -10.678 -66.715 1.00 64.75 82 GLU A C 1
ATOM 638 O O . GLU A 1 82 ? 18.196 -11.638 -67.008 1.00 64.75 82 GLU A O 1
ATOM 643 N N . HIS A 1 83 ? 16.288 -10.488 -67.258 1.00 70.81 83 HIS A N 1
ATOM 644 C CA . HIS A 1 83 ? 15.694 -11.465 -68.160 1.00 70.81 83 HIS A CA 1
ATOM 645 C C . HIS A 1 83 ? 16.515 -11.629 -69.446 1.00 70.81 83 HIS A C 1
ATOM 647 O O . HIS A 1 83 ? 16.745 -12.758 -69.870 1.00 70.81 83 HIS A O 1
ATOM 653 N N . ALA A 1 84 ? 17.010 -10.530 -70.026 1.00 73.50 84 ALA A N 1
ATOM 654 C CA . ALA A 1 84 ? 17.850 -10.564 -71.226 1.00 73.50 84 ALA A CA 1
ATOM 655 C C . ALA A 1 84 ? 19.181 -11.304 -70.995 1.00 73.50 84 ALA A C 1
ATOM 657 O O . ALA A 1 84 ? 19.597 -12.120 -71.823 1.00 73.50 84 ALA A O 1
ATOM 658 N N . LEU A 1 85 ? 19.819 -11.076 -69.842 1.00 66.94 85 LEU A N 1
ATOM 659 C CA . LEU A 1 85 ? 21.034 -11.789 -69.444 1.00 66.94 85 LEU A CA 1
ATOM 660 C C . LEU A 1 85 ? 20.775 -13.281 -69.242 1.00 66.94 85 LEU A C 1
ATOM 662 O O . LEU A 1 85 ? 21.524 -14.104 -69.760 1.00 66.94 85 LEU A O 1
ATOM 666 N N . PHE A 1 86 ? 19.696 -13.650 -68.549 1.00 66.06 86 PHE A N 1
ATOM 667 C CA . PHE A 1 86 ? 19.374 -15.060 -68.327 1.00 66.06 86 PHE A CA 1
ATOM 668 C C . PHE A 1 86 ? 19.033 -15.793 -69.621 1.00 66.06 86 PHE A C 1
ATOM 670 O O . PHE A 1 86 ? 19.423 -16.949 -69.775 1.00 66.06 86 PHE A O 1
ATOM 677 N N . THR A 1 87 ? 18.364 -15.136 -70.572 1.00 70.12 87 THR A N 1
ATOM 678 C CA . THR A 1 87 ? 18.116 -15.735 -71.888 1.00 70.12 87 THR A CA 1
ATOM 679 C C . THR A 1 87 ? 19.405 -15.946 -72.671 1.00 70.12 87 THR A C 1
ATOM 681 O O . THR A 1 87 ? 19.576 -17.017 -73.242 1.00 70.12 87 THR A O 1
ATOM 684 N N . LYS A 1 88 ? 20.341 -14.989 -72.630 1.00 73.75 88 LYS A N 1
ATOM 685 C CA . LYS A 1 88 ? 21.623 -15.088 -73.343 1.00 73.75 88 LYS A CA 1
ATOM 686 C C . LYS A 1 88 ? 22.545 -16.145 -72.746 1.00 73.75 88 LYS A C 1
ATOM 688 O O . LYS A 1 88 ? 23.078 -16.967 -73.476 1.00 73.75 88 LYS A O 1
ATOM 693 N N . ILE A 1 89 ? 22.643 -16.196 -71.419 1.00 65.06 89 ILE A N 1
ATOM 694 C CA . ILE A 1 89 ? 23.425 -17.219 -70.714 1.00 65.06 89 ILE A CA 1
ATOM 695 C C . ILE A 1 89 ? 22.838 -18.613 -70.962 1.00 65.06 89 ILE A C 1
ATOM 697 O O . ILE A 1 89 ? 23.582 -19.569 -71.139 1.00 65.06 89 ILE A O 1
ATOM 701 N N . LYS A 1 90 ? 21.506 -18.751 -71.000 1.00 69.50 90 LYS A N 1
ATOM 702 C CA . LYS A 1 90 ? 20.852 -20.034 -71.291 1.00 69.50 90 LYS A CA 1
ATOM 703 C C . LYS A 1 90 ? 21.089 -20.486 -72.735 1.00 69.50 90 LYS A C 1
ATOM 705 O O . LYS A 1 90 ? 21.329 -21.667 -72.946 1.00 69.50 90 LYS A O 1
ATOM 710 N N . GLU A 1 91 ? 21.031 -19.558 -73.688 1.00 68.31 91 GLU A N 1
ATOM 711 C CA . GLU A 1 91 ? 21.287 -19.787 -75.116 1.00 68.31 91 GLU A CA 1
ATOM 712 C C . GLU A 1 91 ? 22.749 -20.210 -75.361 1.00 68.31 91 GLU A C 1
ATOM 714 O O . GLU A 1 91 ? 22.999 -21.235 -76.001 1.00 68.31 91 GLU A O 1
ATOM 719 N N . GLU A 1 92 ? 23.711 -19.513 -74.748 1.00 64.06 92 GLU A N 1
ATOM 720 C CA . GLU A 1 92 ? 25.130 -19.893 -74.787 1.00 64.06 92 GLU A CA 1
ATOM 721 C C . GLU A 1 92 ? 25.412 -21.204 -74.045 1.00 64.06 92 GLU A C 1
ATOM 723 O O . GLU A 1 92 ? 26.224 -21.999 -74.506 1.00 64.06 92 GLU A O 1
ATOM 728 N N . LEU A 1 93 ? 24.711 -21.497 -72.945 1.00 61.53 93 LEU A N 1
ATOM 729 C CA . LEU A 1 93 ? 24.860 -22.762 -72.219 1.00 61.53 93 LEU A CA 1
ATOM 730 C C . LEU A 1 93 ? 24.344 -23.956 -73.033 1.00 61.53 93 LEU A C 1
ATOM 732 O O . LEU A 1 93 ? 24.959 -25.021 -73.011 1.00 61.53 93 LEU A O 1
ATOM 736 N N . THR A 1 94 ? 23.245 -23.784 -73.775 1.00 63.75 94 THR A N 1
ATOM 737 C CA . THR A 1 94 ? 22.765 -24.802 -74.721 1.00 63.75 94 THR A CA 1
ATOM 738 C C . THR A 1 94 ? 23.703 -24.971 -75.916 1.00 63.75 94 THR A C 1
ATOM 740 O O . THR A 1 94 ? 23.850 -26.089 -76.400 1.00 63.75 94 THR A O 1
ATOM 743 N N . SER A 1 95 ? 24.394 -23.905 -76.338 1.00 60.59 95 SER A N 1
ATOM 744 C CA . SER A 1 95 ? 25.407 -23.951 -77.403 1.00 60.59 95 SER A CA 1
ATOM 745 C C . SER A 1 95 ? 26.747 -24.545 -76.938 1.00 60.59 95 SER A C 1
ATOM 747 O O . SER A 1 95 ? 27.439 -25.177 -77.723 1.00 60.59 95 SER A O 1
ATOM 749 N N . ALA A 1 96 ? 27.113 -24.393 -75.661 1.00 56.00 96 ALA A N 1
ATOM 750 C CA . ALA A 1 96 ? 28.351 -24.913 -75.067 1.00 56.00 96 ALA A CA 1
ATOM 751 C C . ALA A 1 96 ? 28.255 -26.384 -74.614 1.00 56.00 96 ALA A C 1
ATOM 753 O O . ALA A 1 96 ? 29.215 -26.930 -74.063 1.00 56.00 96 ALA A O 1
ATOM 754 N N . SER A 1 97 ? 27.119 -27.043 -74.869 1.00 55.72 97 SER A N 1
ATOM 755 C CA . SER A 1 97 ? 26.888 -28.475 -74.624 1.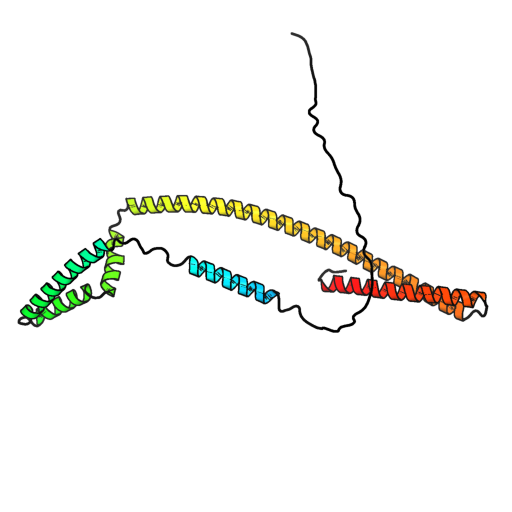00 55.72 97 SER A CA 1
ATOM 756 C C . SER A 1 97 ? 27.882 -29.399 -75.351 1.00 55.72 97 SER A C 1
ATOM 758 O O . SER A 1 97 ? 27.940 -30.588 -75.043 1.00 55.72 97 SER A O 1
ATOM 760 N N . GLU A 1 98 ? 28.673 -28.881 -76.290 1.00 61.44 98 GLU A N 1
ATOM 761 C CA . GLU A 1 98 ? 29.748 -29.601 -76.991 1.00 61.44 98 GLU A CA 1
ATOM 762 C C . GLU A 1 98 ? 31.015 -29.775 -76.102 1.00 61.44 98 GLU A C 1
ATOM 764 O O . GLU A 1 98 ? 31.810 -30.695 -76.292 1.00 61.44 98 GLU A O 1
ATOM 769 N N . HIS A 1 99 ? 31.155 -28.899 -75.094 1.00 60.81 99 HIS A N 1
ATOM 770 C CA . HIS A 1 99 ? 32.100 -28.774 -73.967 1.00 60.81 99 HIS A CA 1
ATOM 771 C C . HIS A 1 99 ? 31.716 -29.373 -72.594 1.00 60.81 99 HIS A C 1
ATOM 773 O O . HIS A 1 99 ? 31.650 -28.573 -71.654 1.00 60.81 99 HIS A O 1
ATOM 779 N N . PRO A 1 100 ? 31.507 -30.691 -72.362 1.00 59.03 100 PRO A N 1
ATOM 780 C CA . PRO A 1 100 ? 30.902 -31.188 -71.112 1.00 59.03 100 PRO A CA 1
ATOM 781 C C . PRO A 1 100 ? 31.649 -30.802 -69.818 1.00 59.03 100 PRO A C 1
ATOM 783 O O . PRO A 1 100 ? 31.016 -30.639 -68.780 1.00 59.03 100 PRO A O 1
ATOM 786 N N . GLY A 1 101 ? 32.970 -30.591 -69.859 1.00 65.31 101 GLY A N 1
ATOM 787 C CA . GLY A 1 101 ? 33.749 -30.164 -68.685 1.00 65.31 101 GLY A CA 1
ATOM 788 C C . GLY A 1 101 ? 33.641 -28.670 -68.344 1.00 65.31 101 GLY A C 1
ATOM 789 O O . GLY A 1 101 ? 33.575 -28.305 -67.172 1.00 65.31 101 GLY A O 1
ATOM 790 N N . ALA A 1 102 ? 33.588 -27.796 -69.353 1.00 61.84 102 ALA A N 1
ATOM 791 C CA . ALA A 1 102 ? 33.524 -26.343 -69.158 1.00 61.84 102 ALA A CA 1
ATOM 792 C C . ALA A 1 102 ? 32.091 -25.857 -68.872 1.00 61.84 102 ALA A C 1
ATOM 794 O O . ALA A 1 102 ? 31.885 -24.945 -68.067 1.00 61.84 102 ALA A O 1
ATOM 795 N N . ALA A 1 103 ? 31.092 -26.515 -69.468 1.00 66.19 103 ALA A N 1
ATOM 796 C CA . ALA A 1 103 ? 29.682 -26.179 -69.298 1.00 66.19 103 ALA A CA 1
ATOM 797 C C . ALA A 1 103 ? 29.196 -26.359 -67.849 1.00 66.19 103 ALA A C 1
ATOM 799 O O . ALA A 1 103 ? 28.404 -25.554 -67.362 1.00 66.19 103 ALA A O 1
ATOM 800 N N . ILE A 1 104 ? 29.712 -27.360 -67.122 1.00 66.75 104 ILE A N 1
ATOM 801 C CA . ILE A 1 104 ? 29.342 -27.602 -65.717 1.00 66.75 104 ILE A CA 1
ATOM 802 C C . ILE A 1 104 ? 29.795 -26.435 -64.826 1.00 66.75 104 ILE A C 1
ATOM 804 O O . ILE A 1 104 ? 29.026 -25.967 -63.989 1.00 66.75 104 ILE A O 1
ATOM 808 N N . GLY A 1 105 ? 31.007 -25.909 -65.032 1.00 73.81 105 GLY A N 1
ATOM 809 C CA . GLY A 1 105 ? 31.524 -24.776 -64.253 1.00 73.81 105 GLY A CA 1
ATOM 810 C C . GLY A 1 105 ? 30.737 -23.481 -64.483 1.00 73.81 105 GLY A C 1
ATOM 811 O O . GLY A 1 105 ? 30.395 -22.770 -63.532 1.00 73.81 105 GLY A O 1
ATOM 812 N N . ILE A 1 106 ? 30.384 -23.202 -65.739 1.00 70.69 106 ILE A N 1
ATOM 813 C CA . ILE A 1 106 ? 29.570 -22.035 -66.111 1.00 70.69 106 ILE A CA 1
ATOM 814 C C . ILE A 1 106 ? 28.132 -22.192 -65.586 1.00 70.69 106 ILE A C 1
ATOM 816 O O . ILE A 1 106 ? 27.575 -21.251 -65.023 1.00 70.69 106 ILE A O 1
ATOM 820 N N . ALA A 1 107 ? 27.548 -23.392 -65.663 1.00 72.44 107 ALA A N 1
ATOM 821 C CA . ALA A 1 107 ? 26.211 -23.667 -65.136 1.00 72.44 107 ALA A CA 1
ATOM 822 C C . ALA A 1 107 ? 26.134 -23.516 -63.609 1.00 72.44 107 ALA A C 1
ATOM 824 O O . ALA A 1 107 ? 25.172 -22.944 -63.094 1.00 72.44 107 ALA A O 1
ATOM 825 N N . VAL A 1 108 ? 27.146 -23.986 -62.873 1.00 75.56 108 VAL A N 1
ATOM 826 C CA . VAL A 1 108 ? 27.192 -23.878 -61.405 1.00 75.56 108 VAL A CA 1
ATOM 827 C C . VAL A 1 108 ? 27.345 -22.422 -60.961 1.00 75.56 108 VAL A C 1
ATOM 829 O O . VAL A 1 108 ? 26.625 -21.975 -60.067 1.00 75.56 108 VAL A O 1
ATOM 832 N N . THR A 1 109 ? 28.230 -21.651 -61.599 1.00 71.31 109 THR A N 1
ATOM 833 C CA . THR A 1 109 ? 28.429 -20.229 -61.261 1.00 71.31 109 THR A CA 1
ATOM 834 C C . THR A 1 109 ? 27.219 -19.370 -61.634 1.00 71.31 109 THR A C 1
ATOM 836 O O . THR A 1 109 ? 26.769 -18.562 -60.817 1.00 71.31 109 THR A O 1
ATOM 839 N N . ALA A 1 110 ? 26.613 -19.599 -62.802 1.00 74.50 110 ALA A N 1
ATOM 840 C CA . ALA A 1 110 ? 25.370 -18.942 -63.203 1.00 74.50 110 ALA A CA 1
ATOM 841 C C . ALA A 1 110 ? 24.193 -19.330 -62.290 1.00 74.50 110 ALA A C 1
ATOM 843 O O . ALA A 1 110 ? 23.411 -18.467 -61.887 1.00 74.50 110 ALA A O 1
ATOM 844 N N . GLY A 1 111 ? 24.096 -20.605 -61.900 1.00 73.88 111 GLY A N 1
ATOM 845 C CA . GLY A 1 111 ? 23.090 -21.099 -60.959 1.00 73.88 111 GLY A CA 1
ATOM 846 C C . GLY A 1 111 ? 23.214 -20.455 -59.578 1.00 73.88 111 GLY A C 1
ATOM 847 O O . GLY A 1 111 ? 22.210 -20.041 -58.992 1.00 73.88 111 GLY A O 1
ATOM 848 N N . LEU A 1 112 ? 24.444 -20.284 -59.085 1.00 72.25 112 LEU A N 1
ATOM 849 C CA . LEU A 1 112 ? 24.705 -19.613 -57.814 1.00 72.25 112 LEU A CA 1
ATOM 850 C C . LEU A 1 112 ? 24.375 -18.114 -57.876 1.00 72.25 112 LEU A C 1
ATOM 852 O O . LEU A 1 112 ? 23.857 -17.568 -56.907 1.00 72.25 112 LEU A O 1
ATOM 856 N N . LEU A 1 113 ? 24.613 -17.447 -59.007 1.00 72.88 113 LEU A N 1
ATOM 857 C CA . LEU A 1 113 ? 24.273 -16.031 -59.175 1.00 72.88 113 LEU A CA 1
ATOM 858 C C . LEU A 1 113 ? 22.756 -15.801 -59.338 1.00 72.88 113 LEU A C 1
ATOM 860 O O . LEU A 1 113 ? 22.222 -14.792 -58.870 1.00 72.88 113 LEU A O 1
ATOM 864 N N . LEU A 1 114 ? 22.055 -16.750 -59.967 1.00 71.94 114 LEU A N 1
ATOM 865 C CA . LEU A 1 114 ? 20.610 -16.707 -60.214 1.00 71.94 114 LEU A CA 1
ATOM 866 C C . LEU A 1 114 ? 19.777 -17.047 -58.960 1.00 71.94 114 LEU A C 1
ATOM 868 O O . LEU A 1 114 ? 18.645 -16.575 -58.812 1.00 71.94 114 LEU A O 1
ATOM 872 N N . MET A 1 115 ? 20.320 -17.826 -58.020 1.00 76.25 115 MET A N 1
ATOM 873 C CA . MET A 1 115 ? 19.629 -18.174 -56.777 1.00 76.25 115 MET A CA 1
ATOM 874 C C . MET A 1 115 ? 19.404 -16.949 -55.864 1.00 76.25 115 MET A C 1
ATOM 876 O O . MET A 1 115 ? 20.311 -16.188 -55.524 1.00 76.25 115 MET A O 1
ATOM 880 N N . ARG A 1 116 ? 18.161 -16.773 -55.389 1.00 65.88 116 ARG A N 1
ATOM 881 C CA . ARG A 1 116 ? 17.736 -15.616 -54.564 1.00 65.88 116 ARG A CA 1
ATOM 882 C C . ARG A 1 116 ? 18.513 -15.448 -53.248 1.00 65.88 116 ARG A C 1
ATOM 884 O O . ARG A 1 116 ? 18.637 -14.324 -52.761 1.00 65.88 116 ARG A O 1
ATOM 891 N N . GLY A 1 117 ? 18.984 -16.545 -52.660 1.00 71.75 117 GLY A N 1
ATOM 892 C CA . GLY A 1 117 ? 19.727 -16.573 -51.394 1.00 71.75 117 GLY A CA 1
ATOM 893 C C . GLY A 1 117 ? 21.145 -15.997 -51.504 1.00 71.75 117 GLY A C 1
ATOM 894 O O . GLY A 1 117 ? 21.406 -14.947 -50.910 1.00 71.75 117 GLY A O 1
ATOM 895 N N . PRO A 1 118 ? 22.047 -16.624 -52.282 1.00 73.31 118 PRO A N 1
ATOM 896 C CA . PRO A 1 118 ? 23.426 -16.161 -52.462 1.00 73.31 118 PRO A CA 1
ATOM 897 C C . PRO A 1 118 ? 23.505 -14.730 -52.994 1.00 73.31 118 PRO A C 1
ATOM 899 O O . PRO A 1 118 ? 24.353 -13.970 -52.540 1.00 73.31 118 PRO A O 1
ATOM 902 N N . ARG A 1 119 ? 22.564 -14.294 -53.843 1.00 72.44 119 ARG A N 1
ATOM 903 C CA . ARG A 1 119 ? 22.467 -12.888 -54.254 1.00 72.44 119 ARG A CA 1
ATOM 904 C C . ARG A 1 119 ? 22.303 -11.940 -53.061 1.00 72.44 119 ARG A C 1
ATOM 906 O O . ARG A 1 119 ? 23.089 -11.011 -52.909 1.00 72.44 119 ARG A O 1
ATOM 913 N N . LYS A 1 120 ? 21.322 -12.167 -52.177 1.00 68.50 120 LYS A N 1
ATOM 914 C CA . LYS A 1 120 ? 21.126 -11.329 -50.975 1.00 68.50 120 LYS A CA 1
ATOM 915 C C . LYS A 1 120 ? 22.332 -11.380 -50.038 1.00 68.50 120 LYS A C 1
ATOM 917 O O . LYS A 1 120 ? 22.687 -10.355 -49.464 1.00 68.50 120 LYS A O 1
ATOM 922 N N . PHE A 1 121 ? 22.951 -12.548 -49.905 1.00 72.12 121 PHE A N 1
ATOM 923 C CA . PHE A 1 121 ? 24.147 -12.741 -49.092 1.00 72.12 121 PHE A CA 1
ATOM 924 C C . PHE A 1 121 ? 25.341 -11.937 -49.631 1.00 72.12 121 PHE A C 1
ATOM 926 O O . PHE A 1 121 ? 25.955 -11.179 -48.882 1.00 72.12 121 PHE A O 1
ATOM 933 N N . LEU A 1 122 ? 25.596 -12.006 -50.942 1.00 69.94 122 LEU A N 1
ATOM 934 C CA . LEU A 1 122 ? 26.633 -11.228 -51.617 1.00 69.94 122 LEU A CA 1
ATOM 935 C C . LEU A 1 122 ? 26.372 -9.727 -51.482 1.00 69.94 122 LEU A C 1
ATOM 937 O O . LEU A 1 122 ? 27.276 -9.006 -51.079 1.00 69.94 122 LEU A O 1
ATOM 941 N N . PHE A 1 123 ? 25.146 -9.244 -51.714 1.00 68.62 123 PHE A N 1
ATOM 942 C CA . PHE A 1 123 ? 24.822 -7.820 -51.544 1.00 68.62 123 PHE A CA 1
ATOM 943 C C . PHE A 1 123 ? 25.002 -7.336 -50.097 1.00 68.62 123 PHE A C 1
ATOM 945 O O . PHE A 1 123 ? 25.488 -6.230 -49.877 1.00 68.62 123 PHE A O 1
ATOM 952 N N . ARG A 1 124 ? 24.665 -8.162 -49.099 1.00 67.69 124 ARG A N 1
ATOM 953 C CA . ARG A 1 124 ? 24.838 -7.822 -47.677 1.00 67.69 124 ARG A CA 1
ATOM 954 C C . ARG A 1 124 ? 26.317 -7.747 -47.277 1.00 67.69 124 ARG A C 1
ATOM 956 O O . ARG A 1 124 ? 26.674 -6.886 -46.480 1.00 67.69 124 ARG A O 1
ATOM 963 N N . HIS A 1 125 ? 27.160 -8.624 -47.827 1.00 65.25 125 HIS A N 1
ATOM 964 C CA . HIS A 1 125 ? 28.572 -8.741 -47.444 1.00 65.25 125 HIS A CA 1
ATOM 965 C C . HIS A 1 125 ? 29.548 -7.917 -48.295 1.00 65.25 125 HIS A C 1
ATOM 967 O O . HIS A 1 125 ? 30.593 -7.518 -47.784 1.00 65.25 125 HIS A O 1
ATOM 973 N N . THR A 1 126 ? 29.237 -7.647 -49.565 1.00 62.78 126 THR A N 1
ATOM 974 C CA . THR A 1 126 ? 30.146 -6.943 -50.490 1.00 62.78 126 THR A CA 1
ATOM 975 C C . THR A 1 126 ? 29.877 -5.440 -50.529 1.00 62.78 126 THR A C 1
ATOM 977 O O . THR A 1 126 ? 30.799 -4.658 -50.327 1.00 62.78 126 THR A O 1
ATOM 980 N N . PHE A 1 127 ? 28.616 -5.009 -50.664 1.00 59.28 127 PHE A N 1
ATOM 981 C CA . PHE A 1 127 ? 28.268 -3.579 -50.712 1.00 59.28 127 PHE A CA 1
ATOM 982 C C . PHE A 1 127 ? 28.370 -2.865 -49.359 1.00 59.28 127 PHE A C 1
ATOM 984 O O . PHE A 1 127 ? 28.526 -1.647 -49.326 1.00 59.28 127 PHE A O 1
ATOM 991 N N . GLY A 1 128 ? 28.345 -3.599 -48.242 1.00 58.97 128 GLY A N 1
ATOM 992 C CA . GLY A 1 128 ? 28.587 -3.026 -46.913 1.00 58.97 128 GLY A CA 1
ATOM 993 C C . GLY A 1 128 ? 30.012 -2.488 -46.729 1.00 58.97 128 GLY A C 1
ATOM 994 O O . GLY A 1 128 ? 30.206 -1.554 -45.960 1.00 58.97 128 GLY A O 1
ATOM 995 N N . ARG A 1 129 ? 30.995 -3.031 -47.466 1.00 60.56 129 ARG A N 1
ATOM 996 C CA . ARG A 1 129 ? 32.407 -2.611 -47.403 1.00 60.56 129 ARG A CA 1
ATOM 997 C C . ARG A 1 129 ? 32.743 -1.402 -48.278 1.00 60.56 129 ARG A C 1
ATOM 999 O O . ARG A 1 129 ? 33.801 -0.821 -48.092 1.00 60.56 129 ARG A O 1
ATOM 1006 N N . PHE A 1 130 ? 31.861 -1.020 -49.203 1.00 56.88 130 PHE A N 1
ATOM 1007 C CA . PHE A 1 130 ? 32.069 0.123 -50.102 1.00 56.88 130 PHE A CA 1
ATOM 1008 C C . PHE A 1 130 ? 31.435 1.429 -49.594 1.00 56.88 130 PHE A C 1
ATOM 1010 O O . PHE A 1 130 ? 31.485 2.440 -50.291 1.00 56.88 130 PHE A O 1
ATOM 1017 N N . GLN A 1 131 ? 30.828 1.442 -48.399 1.00 59.69 131 GLN A N 1
ATOM 1018 C CA . GLN A 1 131 ? 30.424 2.705 -47.774 1.00 59.69 131 GLN A CA 1
ATOM 1019 C C . GLN A 1 131 ? 31.681 3.432 -47.302 1.00 59.69 131 GLN A C 1
ATOM 1021 O O . GLN A 1 131 ? 32.408 2.883 -46.474 1.00 59.69 131 GLN A O 1
ATOM 1026 N N . SER A 1 132 ? 31.929 4.636 -47.833 1.00 67.50 132 SER A N 1
ATOM 1027 C CA . SER A 1 132 ? 33.097 5.441 -47.466 1.00 67.50 132 SER A CA 1
ATOM 1028 C C . SER A 1 132 ? 33.189 5.601 -45.949 1.00 67.50 132 SER A C 1
ATOM 1030 O O . SER A 1 132 ? 32.173 5.718 -45.255 1.00 67.50 132 SER A O 1
ATOM 1032 N N . GLU A 1 133 ? 34.413 5.594 -45.427 1.00 69.75 133 GLU A N 1
ATOM 1033 C CA . GLU A 1 133 ? 34.682 5.763 -43.994 1.00 69.75 133 GLU A CA 1
ATOM 1034 C C . GLU A 1 133 ? 34.038 7.052 -43.456 1.00 69.75 133 GLU A C 1
ATOM 1036 O O . GLU A 1 133 ? 33.468 7.065 -42.366 1.00 69.75 133 GLU A O 1
ATOM 1041 N N . GLU A 1 134 ? 33.995 8.099 -44.282 1.00 72.94 134 GLU A N 1
ATOM 1042 C CA . GLU A 1 134 ? 33.334 9.374 -43.996 1.00 72.94 134 GLU A CA 1
ATOM 1043 C C . GLU A 1 134 ? 31.815 9.236 -43.801 1.00 72.94 134 GLU A C 1
ATOM 1045 O O . GLU A 1 134 ? 31.248 9.826 -42.881 1.00 72.94 134 GLU A O 1
ATOM 1050 N N . ALA A 1 135 ? 31.131 8.419 -44.612 1.00 75.81 135 ALA A N 1
ATOM 1051 C CA . ALA A 1 135 ? 29.694 8.188 -44.464 1.00 75.81 135 ALA A CA 1
ATOM 1052 C C . ALA A 1 135 ? 29.370 7.383 -43.194 1.00 75.81 135 ALA A C 1
ATOM 1054 O O . ALA A 1 135 ? 28.342 7.617 -42.551 1.00 75.81 135 ALA A O 1
ATOM 1055 N N . GLN A 1 136 ? 30.253 6.460 -42.804 1.00 77.06 136 GLN A N 1
ATOM 1056 C CA . GLN A 1 136 ? 30.118 5.710 -41.555 1.00 77.06 136 GLN A CA 1
ATOM 1057 C C . GLN A 1 136 ? 30.382 6.599 -40.335 1.00 77.06 136 GLN A C 1
ATOM 1059 O O . GLN A 1 136 ? 29.622 6.536 -39.367 1.00 77.06 136 GLN A O 1
ATOM 1064 N N . PHE A 1 137 ? 31.388 7.475 -40.403 1.00 82.19 137 PHE A N 1
ATOM 1065 C CA . PHE A 1 137 ? 31.708 8.427 -39.341 1.00 82.19 137 PHE A CA 1
ATOM 1066 C C . PHE A 1 137 ? 30.594 9.460 -39.137 1.00 82.19 137 PHE A C 1
ATOM 1068 O O . PHE A 1 137 ? 30.121 9.632 -38.017 1.00 82.19 137 PHE A O 1
ATOM 1075 N N . LEU A 1 138 ? 30.080 10.070 -40.212 1.00 84.81 138 LEU A N 1
ATOM 1076 C CA . LEU A 1 138 ? 28.956 11.013 -40.132 1.00 84.81 138 LEU A CA 1
ATOM 1077 C C . LEU A 1 138 ? 27.691 10.356 -39.568 1.00 84.81 138 LEU A C 1
ATOM 1079 O O . LEU A 1 138 ? 26.937 10.979 -38.817 1.00 84.81 138 LEU A O 1
ATOM 1083 N N . LYS A 1 139 ? 27.446 9.087 -39.911 1.00 85.81 139 LYS A N 1
ATOM 1084 C CA . LYS A 1 139 ? 26.350 8.308 -39.328 1.00 85.81 139 LYS A CA 1
ATOM 1085 C C . LYS A 1 139 ? 26.584 8.042 -37.840 1.00 85.81 139 LYS A C 1
ATOM 1087 O O . LYS A 1 139 ? 25.653 8.184 -37.053 1.00 85.81 139 LYS A O 1
ATOM 1092 N N . ALA A 1 140 ? 27.806 7.687 -37.448 1.00 88.38 140 ALA A N 1
ATOM 1093 C CA . ALA A 1 140 ? 28.162 7.478 -36.050 1.00 88.38 140 ALA A CA 1
ATOM 1094 C C . ALA A 1 140 ? 28.025 8.770 -35.227 1.00 88.38 140 ALA A C 1
ATOM 1096 O O . ALA A 1 140 ? 27.443 8.737 -34.148 1.00 88.38 140 ALA A O 1
ATOM 1097 N N . GLU A 1 141 ? 28.467 9.915 -35.751 1.00 90.00 141 GLU A N 1
ATOM 1098 C CA . GLU A 1 141 ? 28.361 11.213 -35.079 1.00 90.00 141 GLU A CA 1
ATOM 1099 C C . GLU A 1 141 ? 26.900 11.637 -34.872 1.00 90.00 141 GLU A C 1
ATOM 1101 O O . GLU A 1 141 ? 26.526 12.069 -33.780 1.00 90.00 141 GLU A O 1
ATOM 1106 N N . LYS A 1 142 ? 26.046 11.467 -35.892 1.00 92.94 142 LYS A N 1
ATOM 1107 C CA . LYS A 1 142 ? 24.601 11.716 -35.766 1.00 92.94 142 LYS A CA 1
ATOM 1108 C C . LYS A 1 142 ? 23.973 10.825 -34.697 1.00 92.94 142 LYS A C 1
ATOM 1110 O O . LYS A 1 142 ? 23.302 11.337 -33.805 1.00 92.94 142 LYS A O 1
ATOM 1115 N N . ASN A 1 143 ? 24.274 9.527 -34.729 1.00 92.50 143 ASN A N 1
ATOM 1116 C CA . ASN A 1 143 ? 23.771 8.579 -33.738 1.00 92.50 143 ASN A CA 1
ATOM 1117 C C . ASN A 1 143 ? 24.247 8.921 -32.318 1.00 92.50 143 ASN A C 1
ATOM 1119 O O . ASN A 1 143 ? 23.472 8.799 -31.378 1.00 92.50 143 ASN A O 1
ATOM 1123 N N . LEU A 1 144 ? 25.494 9.371 -32.141 1.00 94.06 144 LEU A N 1
ATOM 1124 C CA . LEU A 1 144 ? 26.006 9.797 -30.835 1.00 94.06 144 LEU A CA 1
ATOM 1125 C C . LEU A 1 144 ? 25.296 11.053 -30.321 1.00 94.06 144 LEU A C 1
ATOM 1127 O O . LEU A 1 144 ? 24.976 11.119 -29.136 1.00 94.06 144 LEU A O 1
ATOM 1131 N N . LYS A 1 145 ? 25.012 12.030 -31.191 1.00 95.75 145 LYS A N 1
ATOM 1132 C CA . LYS A 1 145 ? 24.257 13.239 -30.818 1.00 95.75 145 LYS A CA 1
ATOM 1133 C C . LYS A 1 145 ? 22.826 12.901 -30.402 1.00 95.75 145 LYS A C 1
ATOM 1135 O O . LYS A 1 145 ? 22.379 13.356 -29.352 1.00 95.75 145 LYS A O 1
ATOM 1140 N N . GLU A 1 146 ? 22.134 12.074 -31.183 1.00 93.69 146 GLU A N 1
ATOM 1141 C CA . GLU A 1 146 ? 20.784 11.595 -30.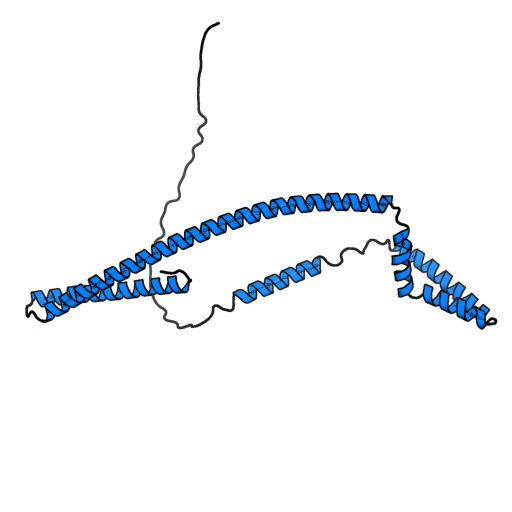859 1.00 93.69 146 GLU A CA 1
ATOM 1142 C C . GLU A 1 146 ? 20.771 10.783 -29.558 1.00 93.69 146 GLU A C 1
ATOM 1144 O O . GLU A 1 146 ? 19.928 11.004 -28.686 1.00 93.69 146 GLU A O 1
ATOM 1149 N N . PHE A 1 147 ? 21.754 9.898 -29.381 1.00 95.31 147 PHE A N 1
ATOM 1150 C CA . PHE A 1 147 ? 21.905 9.106 -28.167 1.00 95.31 147 PHE A CA 1
ATOM 1151 C C . PHE A 1 147 ? 22.168 9.982 -26.938 1.00 95.31 147 PHE A C 1
ATOM 1153 O O . PHE A 1 147 ? 21.540 9.776 -25.902 1.00 95.31 147 PHE A O 1
ATOM 1160 N N . ASN A 1 148 ? 23.033 10.993 -27.045 1.00 96.25 148 ASN A N 1
ATOM 1161 C CA . ASN A 1 148 ? 23.324 11.901 -25.937 1.00 96.25 148 ASN A CA 1
ATOM 1162 C C . ASN A 1 148 ? 22.076 12.690 -25.503 1.00 96.25 148 ASN A C 1
ATOM 1164 O O . ASN A 1 148 ? 21.774 12.755 -24.313 1.00 96.25 148 ASN A O 1
ATOM 1168 N N . LEU A 1 149 ? 21.293 13.204 -26.461 1.00 96.31 149 LEU A N 1
ATOM 1169 C CA . LEU A 1 149 ? 20.013 13.860 -26.168 1.00 96.31 149 LEU A CA 1
ATOM 1170 C C . LEU A 1 149 ? 19.033 12.908 -25.470 1.00 96.31 149 LEU A C 1
ATOM 1172 O O . LEU A 1 149 ? 18.403 13.288 -24.483 1.00 96.31 149 LEU A O 1
ATOM 1176 N N . SER A 1 150 ? 18.933 11.663 -25.944 1.00 94.19 150 SER A N 1
ATOM 1177 C CA . SER A 1 150 ? 18.080 10.647 -25.321 1.00 94.19 150 SER A CA 1
ATOM 1178 C C . SER A 1 150 ? 18.524 10.315 -23.895 1.00 94.19 150 SER A C 1
ATOM 1180 O O . SER A 1 150 ? 17.682 10.162 -23.011 1.00 94.19 150 SER A O 1
ATOM 1182 N N . VAL A 1 151 ? 19.831 10.208 -23.649 1.00 96.56 151 VAL A N 1
ATOM 1183 C CA . VAL A 1 151 ? 20.382 9.936 -22.316 1.00 96.56 151 VAL A CA 1
ATOM 1184 C C . VAL A 1 151 ? 20.127 11.108 -21.371 1.00 96.56 151 VAL A C 1
ATOM 1186 O O . VAL A 1 151 ? 19.763 10.886 -20.218 1.00 96.56 151 VAL A O 1
ATOM 1189 N N . ASP A 1 152 ? 20.263 12.348 -21.835 1.00 96.81 152 ASP A N 1
ATOM 1190 C CA . ASP A 1 152 ? 20.007 13.529 -21.008 1.00 96.81 152 ASP A CA 1
ATOM 1191 C C . ASP A 1 152 ? 18.524 13.692 -20.655 1.00 96.81 152 ASP A C 1
ATOM 1193 O O . ASP A 1 152 ? 18.196 14.051 -19.520 1.00 96.81 152 ASP A O 1
ATOM 1197 N N . LEU A 1 153 ? 17.615 13.383 -21.585 1.00 96.50 153 LEU A N 1
ATOM 1198 C CA . LEU A 1 153 ? 16.182 13.306 -21.291 1.00 96.50 153 LEU A CA 1
ATOM 1199 C C . LEU A 1 153 ? 15.891 12.203 -20.271 1.00 96.50 153 LEU A C 1
ATOM 1201 O O . LEU A 1 153 ? 15.257 12.473 -19.251 1.00 96.50 153 LEU A O 1
ATOM 1205 N N . MET A 1 154 ? 16.441 11.004 -20.478 1.00 95.56 154 MET A N 1
ATOM 1206 C CA . MET A 1 154 ? 16.270 9.875 -19.562 1.00 95.56 154 MET A CA 1
ATOM 1207 C C . MET A 1 154 ? 16.788 10.192 -18.155 1.00 95.56 154 MET A C 1
ATOM 1209 O O . MET A 1 154 ? 16.127 9.868 -17.173 1.00 95.56 154 MET A O 1
ATOM 1213 N N . LYS A 1 155 ? 17.929 10.879 -18.026 1.00 97.00 155 LYS A N 1
ATOM 1214 C CA . LYS A 1 155 ? 18.451 11.327 -16.724 1.00 97.00 155 LYS A CA 1
ATOM 1215 C C . LYS A 1 155 ? 17.480 12.275 -16.019 1.00 97.00 155 LYS A C 1
ATOM 1217 O O . LYS A 1 155 ? 17.220 12.096 -14.832 1.00 97.00 155 LYS A O 1
ATOM 1222 N N . LYS A 1 156 ? 16.922 13.255 -16.739 1.00 97.19 156 LYS A N 1
ATOM 1223 C CA . LYS A 1 156 ? 15.961 14.228 -16.184 1.00 97.19 156 LYS A CA 1
ATOM 1224 C C . LYS A 1 156 ? 14.631 13.582 -15.803 1.00 97.19 156 LYS A C 1
ATOM 1226 O O . LYS A 1 156 ? 14.029 13.953 -14.799 1.00 97.19 156 LYS A O 1
ATOM 1231 N N . GLU A 1 157 ? 14.140 12.648 -16.606 1.00 95.88 157 GLU A N 1
ATOM 1232 C CA . GLU A 1 157 ? 12.912 11.914 -16.298 1.00 95.88 157 GLU A CA 1
ATOM 1233 C C . GLU A 1 157 ? 13.126 10.958 -15.126 1.00 95.88 157 GLU A C 1
ATOM 1235 O O . GLU A 1 157 ? 12.315 10.943 -14.201 1.00 95.88 157 GLU A O 1
ATOM 1240 N N . SER A 1 158 ? 14.257 10.249 -15.097 1.00 94.81 158 SER A N 1
ATOM 1241 C CA . SER A 1 158 ? 14.631 9.376 -13.985 1.00 94.81 158 SER A CA 1
ATOM 1242 C C . SER A 1 158 ? 14.763 10.153 -12.680 1.00 94.81 158 SER A C 1
ATOM 1244 O O . SER A 1 158 ? 14.257 9.690 -11.663 1.00 94.81 158 SER A O 1
ATOM 1246 N N . SER A 1 159 ? 15.398 11.331 -12.676 1.00 95.81 159 SER A N 1
ATOM 1247 C CA . SER A 1 159 ? 15.531 12.131 -11.454 1.00 95.81 159 SER A CA 1
ATOM 1248 C C . SER A 1 159 ? 14.169 12.598 -10.935 1.00 95.81 159 SER A C 1
ATOM 1250 O O . SER A 1 159 ? 13.897 12.479 -9.745 1.00 95.81 159 SER A O 1
ATOM 1252 N N . LYS A 1 160 ? 13.275 13.044 -11.829 1.00 97.19 160 LYS A N 1
ATOM 1253 C CA . LYS A 1 160 ? 11.901 13.439 -11.470 1.00 97.19 160 LYS A CA 1
ATOM 1254 C C . LYS A 1 160 ? 11.082 12.268 -10.930 1.00 97.19 160 LYS A C 1
ATOM 1256 O O . LYS A 1 160 ? 10.296 12.446 -10.005 1.00 97.19 160 LYS A O 1
ATOM 1261 N N . LEU A 1 161 ? 11.220 11.083 -11.523 1.00 97.25 161 LEU A N 1
ATOM 1262 C CA . LEU A 1 161 ? 10.511 9.887 -11.068 1.00 97.25 161 LEU A CA 1
ATOM 1263 C C . LEU A 1 161 ? 11.028 9.408 -9.712 1.00 97.25 161 LEU A C 1
ATOM 1265 O O . LEU A 1 161 ? 10.216 9.065 -8.860 1.00 97.25 161 LEU A O 1
ATOM 1269 N N . LEU A 1 162 ? 12.343 9.445 -9.485 1.00 96.75 162 LEU A N 1
ATOM 1270 C CA . LEU A 1 162 ? 12.933 9.114 -8.188 1.00 96.75 162 LEU A CA 1
ATOM 1271 C C . LEU A 1 162 ? 12.499 10.096 -7.098 1.00 96.75 162 LEU A C 1
ATOM 1273 O O . LEU A 1 162 ? 12.155 9.666 -6.004 1.00 96.75 162 LEU A O 1
ATOM 1277 N N . GLU A 1 163 ? 12.446 11.394 -7.400 1.00 97.00 163 GLU A N 1
ATOM 1278 C CA . GLU A 1 163 ? 11.954 12.403 -6.458 1.00 97.00 163 GLU A CA 1
ATOM 1279 C C . GLU A 1 163 ? 10.479 12.171 -6.097 1.00 97.00 163 GLU A C 1
ATOM 1281 O O . GLU A 1 163 ? 10.116 12.171 -4.921 1.00 97.00 163 GLU A O 1
ATOM 1286 N N . ARG A 1 164 ? 9.629 11.881 -7.093 1.00 96.94 164 ARG A N 1
ATOM 1287 C CA . ARG A 1 164 ? 8.216 11.534 -6.862 1.00 96.94 164 ARG A CA 1
ATOM 1288 C C . ARG A 1 164 ? 8.055 10.241 -6.068 1.00 96.94 164 ARG A C 1
ATOM 1290 O O . ARG A 1 164 ? 7.191 10.179 -5.201 1.00 96.94 164 ARG A O 1
ATOM 1297 N N . ALA A 1 165 ? 8.870 9.227 -6.351 1.00 96.88 165 ALA A N 1
ATOM 1298 C CA . ALA A 1 165 ? 8.851 7.966 -5.619 1.00 96.88 165 ALA A CA 1
ATOM 1299 C C . ALA A 1 165 ? 9.283 8.160 -4.159 1.00 96.88 165 ALA A C 1
ATOM 1301 O O . ALA A 1 165 ? 8.616 7.655 -3.263 1.00 96.88 165 ALA A O 1
ATOM 1302 N N . ALA A 1 166 ? 10.335 8.945 -3.909 1.00 96.94 166 ALA A N 1
ATOM 1303 C CA . ALA A 1 166 ? 10.802 9.257 -2.560 1.00 96.94 166 ALA A CA 1
ATOM 1304 C C . ALA A 1 166 ? 9.766 10.065 -1.759 1.00 96.94 166 ALA A C 1
ATOM 1306 O O . ALA A 1 166 ? 9.567 9.816 -0.569 1.00 96.94 166 ALA A O 1
ATOM 1307 N N . LEU A 1 167 ? 9.077 11.011 -2.406 1.00 97.12 167 LEU A N 1
ATOM 1308 C CA . LEU A 1 167 ? 7.987 11.761 -1.784 1.00 97.12 167 LEU A CA 1
ATOM 1309 C C . LEU A 1 167 ? 6.799 10.846 -1.458 1.00 97.12 167 LEU A C 1
ATOM 1311 O O . LEU A 1 167 ? 6.331 10.847 -0.324 1.00 97.12 167 LEU A O 1
ATOM 1315 N N . ALA A 1 168 ? 6.380 10.000 -2.403 1.00 97.44 168 ALA A N 1
ATOM 1316 C CA . ALA A 1 168 ? 5.320 9.022 -2.171 1.00 97.44 168 ALA A CA 1
ATOM 1317 C C . ALA A 1 168 ? 5.677 8.042 -1.040 1.00 97.44 168 ALA A C 1
ATOM 1319 O O . ALA A 1 168 ? 4.839 7.746 -0.195 1.00 97.44 168 ALA A O 1
ATOM 1320 N N . GLU A 1 169 ? 6.928 7.579 -0.965 1.00 96.38 169 GLU A N 1
ATOM 1321 C CA . GLU A 1 169 ? 7.402 6.724 0.127 1.00 96.38 169 GLU A CA 1
ATOM 1322 C C . GLU A 1 169 ? 7.306 7.433 1.484 1.00 96.38 169 GLU A C 1
ATOM 1324 O O . GLU A 1 169 ? 6.856 6.839 2.469 1.00 96.38 169 GLU A O 1
ATOM 1329 N N . LYS A 1 170 ? 7.707 8.707 1.546 1.00 97.38 170 LYS A N 1
ATOM 1330 C CA . LYS A 1 170 ? 7.600 9.518 2.762 1.00 97.38 170 LYS A CA 1
ATOM 1331 C C . LYS A 1 170 ? 6.144 9.667 3.201 1.00 97.38 170 LYS A C 1
ATOM 1333 O O . LYS A 1 170 ? 5.854 9.451 4.377 1.00 97.38 170 LYS A O 1
ATOM 1338 N N . ASP A 1 171 ? 5.246 9.981 2.273 1.00 97.19 171 ASP A N 1
ATOM 1339 C CA . ASP A 1 171 ? 3.819 10.150 2.558 1.00 97.19 171 ASP A CA 1
ATOM 1340 C C . ASP A 1 171 ? 3.172 8.827 2.990 1.00 97.19 171 ASP A C 1
ATOM 1342 O O . ASP A 1 171 ? 2.400 8.798 3.945 1.00 97.19 171 ASP A O 1
ATOM 1346 N N . MET A 1 172 ? 3.550 7.704 2.373 1.00 95.25 172 MET A N 1
ATOM 1347 C CA . MET A 1 172 ? 3.093 6.371 2.780 1.00 95.25 172 MET A CA 1
ATOM 1348 C C . MET A 1 172 ? 3.570 6.002 4.185 1.00 95.25 172 MET A C 1
ATOM 1350 O O . MET A 1 172 ? 2.784 5.505 4.991 1.00 95.25 172 MET A O 1
ATOM 1354 N N . LYS A 1 173 ? 4.845 6.255 4.508 1.00 96.00 173 LYS A N 1
ATOM 1355 C CA . LYS A 1 173 ? 5.387 6.028 5.858 1.00 96.00 173 LYS A CA 1
ATOM 1356 C C . LYS A 1 173 ? 4.680 6.898 6.892 1.00 96.00 173 LYS A C 1
ATOM 1358 O O . LYS A 1 173 ? 4.362 6.424 7.985 1.00 96.00 173 LYS A O 1
ATOM 1363 N N . HIS A 1 174 ? 4.419 8.155 6.549 1.00 96.75 174 HIS A N 1
ATOM 1364 C CA . HIS A 1 174 ? 3.688 9.065 7.415 1.00 96.75 174 HIS A CA 1
ATOM 1365 C C . HIS A 1 174 ? 2.251 8.579 7.646 1.00 96.75 174 HIS A C 1
ATOM 1367 O O . HIS A 1 174 ? 1.867 8.386 8.797 1.00 96.75 174 HIS A O 1
ATOM 1373 N N . GLY A 1 175 ? 1.514 8.251 6.582 1.00 95.12 175 GLY A N 1
ATOM 1374 C CA . GLY A 1 175 ? 0.154 7.716 6.676 1.00 95.12 175 GLY A CA 1
ATOM 1375 C C . GLY A 1 175 ? 0.073 6.392 7.445 1.00 95.12 175 GLY A C 1
ATOM 1376 O O . GLY A 1 175 ? -0.844 6.198 8.239 1.00 95.12 175 GLY A O 1
ATOM 1377 N N . LEU A 1 176 ? 1.063 5.502 7.295 1.00 94.25 176 LEU A N 1
ATOM 1378 C CA . LEU A 1 176 ? 1.169 4.288 8.113 1.00 94.25 176 LEU A CA 1
ATOM 1379 C C . LEU A 1 176 ? 1.334 4.626 9.601 1.00 94.25 176 LEU A C 1
ATOM 1381 O O . LEU A 1 176 ? 0.682 4.017 10.445 1.00 94.25 176 LEU A O 1
ATOM 1385 N N . THR A 1 177 ? 2.174 5.611 9.922 1.00 94.75 177 THR A N 1
ATOM 1386 C CA . THR A 1 177 ? 2.395 6.052 11.307 1.00 94.75 177 THR A CA 1
ATOM 1387 C C . THR A 1 177 ? 1.119 6.635 11.917 1.00 94.75 177 THR A C 1
ATOM 1389 O O . THR A 1 177 ? 0.774 6.301 13.051 1.00 94.75 177 THR A O 1
ATOM 1392 N N . GLU A 1 178 ? 0.383 7.460 11.168 1.00 95.00 178 GLU A N 1
ATOM 1393 C CA . GLU A 1 178 ? -0.907 8.002 11.610 1.00 95.00 178 GLU A CA 1
ATOM 1394 C C . GLU A 1 178 ? -1.949 6.899 11.824 1.00 95.00 178 GLU A C 1
ATOM 1396 O O . GLU A 1 178 ? -2.663 6.900 12.830 1.00 95.00 178 GLU A O 1
ATOM 1401 N N . LEU A 1 179 ? -2.001 5.911 10.926 1.00 93.38 179 LEU A N 1
ATOM 1402 C CA . LEU A 1 179 ? -2.907 4.772 11.045 1.00 93.38 179 LEU A CA 1
ATOM 1403 C C . LEU A 1 179 ? -2.572 3.894 12.259 1.00 93.38 179 LEU A C 1
ATOM 1405 O O . LEU A 1 179 ? -3.482 3.467 12.969 1.00 93.38 179 LEU A O 1
ATOM 1409 N N . MET A 1 180 ? -1.285 3.673 12.544 1.00 93.88 180 MET A N 1
ATOM 1410 C CA . MET A 1 180 ? -0.835 2.986 13.759 1.00 93.88 180 MET A CA 1
ATOM 1411 C C . MET A 1 180 ? -1.217 3.762 15.024 1.00 93.88 180 MET A C 1
ATOM 1413 O O . MET A 1 180 ? -1.709 3.170 15.983 1.00 93.88 180 MET A O 1
ATOM 1417 N N . ALA A 1 181 ? -1.039 5.086 15.035 1.00 94.44 181 ALA A N 1
ATOM 1418 C CA . ALA A 1 181 ? -1.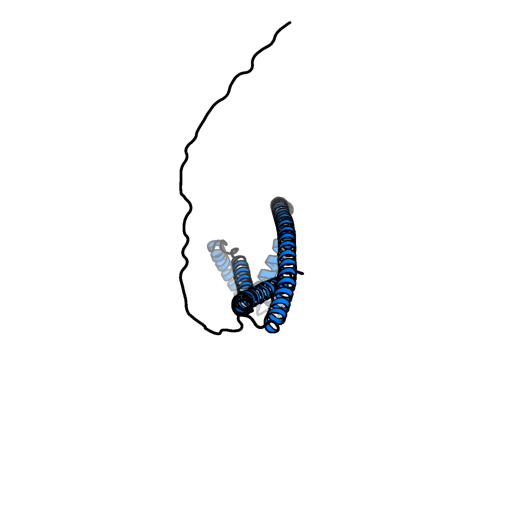428 5.924 16.167 1.00 94.44 181 ALA A CA 1
ATOM 1419 C C . ALA A 1 181 ? -2.945 5.868 16.415 1.00 94.44 181 ALA A C 1
ATOM 1421 O O . ALA A 1 181 ? -3.379 5.605 17.537 1.00 94.44 181 ALA A O 1
ATOM 1422 N N . ALA A 1 182 ? -3.757 6.026 15.367 1.00 93.56 182 ALA A N 1
ATOM 1423 C CA . ALA A 1 182 ? -5.210 5.904 15.458 1.00 93.56 182 ALA A CA 1
ATOM 1424 C C . ALA A 1 182 ? -5.649 4.494 15.896 1.00 93.56 182 ALA A C 1
ATOM 1426 O O . ALA A 1 182 ? -6.553 4.351 16.721 1.00 93.56 182 ALA A O 1
ATOM 1427 N N . GLY A 1 183 ? -4.988 3.449 15.389 1.00 93.62 183 GLY A N 1
ATOM 1428 C CA . GLY A 1 183 ? -5.211 2.063 15.794 1.00 93.62 183 GLY A CA 1
ATOM 1429 C C . GLY A 1 183 ? -4.933 1.829 17.281 1.00 93.62 183 GLY A C 1
ATOM 1430 O O . GLY A 1 183 ? -5.780 1.265 17.978 1.00 93.62 183 GLY A O 1
ATOM 1431 N N . ASN A 1 184 ? -3.813 2.349 17.789 1.00 94.12 184 ASN A N 1
ATOM 1432 C CA . ASN A 1 184 ? -3.464 2.310 19.212 1.00 94.12 184 ASN A CA 1
ATOM 1433 C C . ASN A 1 184 ? -4.488 3.048 20.084 1.00 94.12 184 ASN A C 1
ATOM 1435 O O . ASN A 1 184 ? -4.853 2.562 21.157 1.00 94.12 184 ASN A O 1
ATOM 1439 N N . GLU A 1 185 ? -4.99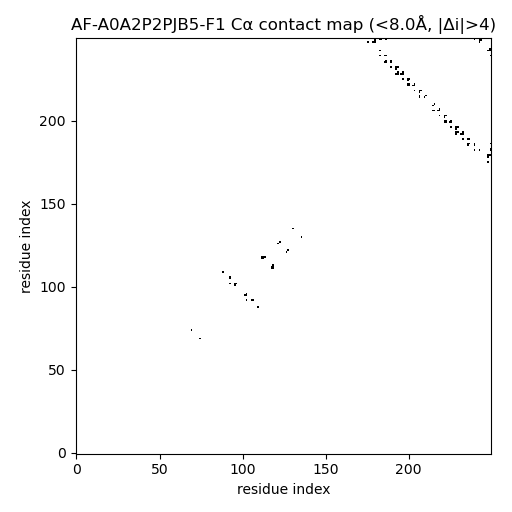8 4.195 19.632 1.00 95.00 185 GLU A N 1
ATOM 1440 C CA . GLU A 1 185 ? -6.047 4.926 20.349 1.00 95.00 185 GLU A CA 1
ATOM 1441 C C . GLU A 1 185 ? -7.362 4.136 20.410 1.00 95.00 185 GLU A C 1
ATOM 1443 O O . GLU A 1 185 ? -7.977 4.038 21.476 1.00 95.00 185 GLU A O 1
ATOM 1448 N N . ILE A 1 186 ? -7.759 3.485 19.311 1.00 94.75 186 ILE A N 1
ATOM 1449 C CA . ILE A 1 186 ? -8.920 2.581 19.282 1.00 94.75 186 ILE A CA 1
ATOM 1450 C C . ILE A 1 186 ? -8.702 1.396 20.230 1.00 94.75 186 ILE A C 1
ATOM 1452 O O . ILE A 1 186 ? -9.615 1.034 20.976 1.00 94.75 186 ILE A O 1
ATOM 1456 N N . HIS A 1 187 ? -7.504 0.809 20.243 1.00 94.56 187 HIS A N 1
ATOM 1457 C CA . HIS A 1 187 ? -7.157 -0.288 21.145 1.00 94.56 187 HIS A CA 1
ATOM 1458 C C . HIS A 1 187 ? -7.239 0.141 22.616 1.00 94.56 187 HIS A C 1
ATOM 1460 O O . HIS A 1 187 ? -7.865 -0.529 23.446 1.00 94.56 187 HIS A O 1
ATOM 1466 N N . ARG A 1 188 ? -6.662 1.299 22.952 1.00 95.44 188 ARG A N 1
ATOM 1467 C CA . ARG A 1 188 ? -6.715 1.878 24.299 1.00 95.44 188 ARG A CA 1
ATOM 1468 C C . ARG A 1 188 ? -8.154 2.162 24.726 1.00 95.44 188 ARG A C 1
ATOM 1470 O O . ARG A 1 188 ? -8.525 1.838 25.857 1.00 95.44 188 ARG A O 1
ATOM 1477 N N . LEU A 1 189 ? -8.972 2.705 23.825 1.00 96.00 189 LEU A N 1
ATOM 1478 C CA . LEU A 1 189 ? -10.392 2.942 24.066 1.00 96.00 189 LEU A CA 1
ATOM 1479 C C . LEU A 1 189 ? -11.145 1.629 24.300 1.00 96.00 189 LEU A C 1
ATOM 1481 O O . LEU A 1 189 ? -11.880 1.531 25.278 1.00 96.00 189 LEU A O 1
ATOM 1485 N N . ALA A 1 190 ? -10.918 0.597 23.484 1.00 95.56 190 ALA A N 1
ATOM 1486 C CA . ALA A 1 190 ? -11.534 -0.717 23.665 1.00 95.56 190 ALA A CA 1
ATOM 1487 C C . ALA A 1 190 ? -11.195 -1.324 25.037 1.00 95.56 190 ALA A C 1
ATOM 1489 O O . ALA A 1 190 ? -12.073 -1.855 25.720 1.00 95.56 190 ALA A O 1
ATOM 1490 N N . LYS A 1 191 ? -9.942 -1.176 25.488 1.00 95.94 191 LYS A N 1
ATOM 1491 C CA . LYS A 1 191 ? -9.501 -1.606 26.823 1.00 95.94 191 LYS A CA 1
ATOM 1492 C C . LYS A 1 191 ? -10.156 -0.799 27.946 1.00 95.94 191 LYS A C 1
ATOM 1494 O O . LYS A 1 191 ? -10.493 -1.366 28.984 1.00 95.94 191 LYS A O 1
ATOM 1499 N N . SER A 1 192 ? -10.338 0.507 27.757 1.00 97.00 192 SER A N 1
ATOM 1500 C CA . SER A 1 192 ? -11.061 1.363 28.706 1.00 97.00 192 SER A CA 1
ATOM 1501 C C . SER A 1 192 ? -12.534 0.956 28.811 1.00 97.00 192 SER A C 1
ATOM 1503 O O . SER A 1 192 ? -13.017 0.694 29.911 1.00 97.00 192 SER A O 1
ATOM 1505 N N . VAL A 1 193 ? -13.205 0.782 27.665 1.00 96.69 193 VAL A N 1
ATOM 1506 C CA . VAL A 1 193 ? -14.598 0.319 27.574 1.00 96.69 193 VAL A CA 1
ATOM 1507 C C . VAL A 1 193 ? -14.765 -1.045 28.238 1.00 96.69 193 VAL A C 1
ATOM 1509 O O . VAL A 1 193 ? -15.718 -1.244 28.983 1.00 96.69 193 VAL A O 1
ATOM 1512 N N . TYR A 1 194 ? -13.817 -1.967 28.051 1.00 96.06 194 TYR A N 1
ATOM 1513 C CA . TYR A 1 194 ? -13.830 -3.265 28.729 1.00 96.06 194 TYR A CA 1
ATOM 1514 C C . TYR A 1 194 ? -13.780 -3.137 30.260 1.00 96.06 194 TYR A C 1
ATOM 1516 O O . TYR A 1 194 ? -14.534 -3.805 30.968 1.00 96.06 194 TYR A O 1
ATOM 1524 N N . LYS A 1 195 ? -12.932 -2.246 30.792 1.00 96.81 195 LYS A N 1
ATOM 1525 C CA . LYS A 1 195 ? -12.873 -1.990 32.239 1.00 96.81 195 LYS A CA 1
ATOM 1526 C C . LYS A 1 195 ? -14.181 -1.396 32.760 1.00 96.81 195 LYS A C 1
ATOM 1528 O O . LYS A 1 195 ? -14.629 -1.783 33.833 1.00 96.81 195 LYS A O 1
ATOM 1533 N N . THR A 1 196 ? -14.793 -0.466 32.025 1.00 96.69 196 THR A N 1
ATOM 1534 C CA . THR A 1 196 ? -16.084 0.120 32.418 1.00 96.69 196 THR A CA 1
ATOM 1535 C C . THR A 1 196 ? -17.241 -0.867 32.278 1.00 96.69 196 THR A C 1
ATOM 1537 O O . THR A 1 196 ? -18.121 -0.863 33.127 1.00 96.69 196 THR A O 1
ATOM 1540 N N . GLU A 1 197 ? -17.224 -1.740 31.263 1.00 95.12 197 GLU A N 1
ATOM 1541 C CA . GLU A 1 197 ? -18.188 -2.839 31.091 1.00 95.12 197 GLU A CA 1
ATOM 1542 C C . GLU A 1 197 ? -18.120 -3.789 32.287 1.00 95.12 197 GLU A C 1
ATOM 1544 O O . GLU A 1 197 ? -19.154 -4.130 32.846 1.00 95.12 197 GLU A O 1
ATOM 1549 N N . THR A 1 198 ? -16.907 -4.155 32.714 1.00 95.19 198 THR A N 1
ATOM 1550 C CA . THR A 1 198 ? -16.699 -5.035 33.874 1.00 95.19 198 THR A CA 1
ATOM 1551 C C . THR A 1 198 ? -17.244 -4.389 35.147 1.00 95.19 198 THR A C 1
ATOM 1553 O O . THR A 1 198 ? -18.065 -4.989 35.819 1.00 95.19 198 THR A O 1
ATOM 1556 N N . LYS A 1 199 ? -16.914 -3.116 35.413 1.00 95.81 199 LYS A N 1
ATOM 1557 C CA . LYS A 1 199 ? -17.465 -2.384 36.569 1.00 95.81 199 LYS A CA 1
ATOM 1558 C C . LYS A 1 199 ? -18.992 -2.265 36.541 1.00 95.81 199 LYS A C 1
ATOM 1560 O O . LYS A 1 199 ? -19.627 -2.317 37.585 1.00 95.81 199 LYS A O 1
ATOM 1565 N N . ALA A 1 200 ? -19.581 -2.063 35.361 1.00 94.12 200 ALA A N 1
ATOM 1566 C CA . ALA A 1 200 ? -21.033 -2.015 35.209 1.00 94.12 200 ALA A CA 1
ATOM 1567 C C . ALA A 1 200 ? -21.673 -3.394 35.441 1.00 94.12 200 ALA A C 1
ATOM 1569 O O . ALA A 1 200 ? -22.761 -3.466 36.003 1.00 94.12 200 ALA A O 1
ATOM 1570 N N . ALA A 1 201 ? -21.003 -4.475 35.034 1.00 92.75 201 ALA A N 1
ATOM 1571 C CA . ALA A 1 201 ? -21.431 -5.839 35.328 1.00 92.75 201 ALA A CA 1
ATOM 1572 C C . ALA A 1 201 ? -21.348 -6.137 36.832 1.00 92.75 201 ALA A C 1
ATOM 1574 O O . ALA A 1 201 ? -22.341 -6.577 37.399 1.00 92.75 201 ALA A O 1
ATOM 1575 N N . ASP A 1 202 ? -20.235 -5.783 37.482 1.00 94.12 202 ASP A N 1
ATOM 1576 C CA . ASP A 1 202 ? -20.053 -5.943 38.929 1.00 94.12 202 ASP A CA 1
ATOM 1577 C C . ASP A 1 202 ? -21.139 -5.179 39.713 1.00 94.12 202 ASP A C 1
ATOM 1579 O O . ASP A 1 202 ? -21.754 -5.721 40.627 1.00 94.12 202 ASP A O 1
ATOM 1583 N N . LEU A 1 203 ? -21.451 -3.939 39.306 1.00 93.31 203 LEU A N 1
ATOM 1584 C CA . LEU A 1 203 ? -22.535 -3.148 39.901 1.00 93.31 203 LEU A CA 1
ATOM 1585 C C . LEU A 1 203 ? -23.917 -3.777 39.665 1.00 93.31 203 LEU A C 1
ATOM 1587 O O . LEU A 1 203 ? -24.793 -3.699 40.524 1.00 93.31 203 LEU A O 1
ATOM 1591 N N . MET A 1 204 ? -24.147 -4.382 38.496 1.00 92.25 204 MET A N 1
ATOM 1592 C CA . MET A 1 204 ? -25.398 -5.092 38.216 1.00 92.25 204 MET A CA 1
ATOM 1593 C C . MET A 1 204 ? -25.556 -6.311 39.130 1.00 92.25 204 MET A C 1
ATOM 1595 O O . MET A 1 204 ? -26.655 -6.537 39.645 1.00 92.25 204 MET A O 1
ATOM 1599 N N . ASP A 1 205 ? -24.467 -7.044 39.366 1.00 91.56 205 ASP A N 1
ATOM 1600 C CA . ASP A 1 205 ? -24.429 -8.186 40.276 1.00 91.56 205 ASP A CA 1
ATOM 1601 C C . ASP A 1 205 ? -24.656 -7.752 41.736 1.00 91.56 205 ASP A C 1
ATOM 1603 O O . ASP A 1 205 ? -25.496 -8.340 42.414 1.00 91.56 205 ASP A O 1
ATOM 1607 N N . GLU A 1 206 ? -24.046 -6.656 42.198 1.00 90.50 206 GLU A N 1
ATOM 1608 C CA . GLU A 1 206 ? -24.311 -6.084 43.532 1.00 90.50 206 GLU A CA 1
ATOM 1609 C C . GLU A 1 206 ? -25.779 -5.643 43.687 1.00 90.50 206 GLU A C 1
ATOM 1611 O O . GLU A 1 206 ? -26.470 -5.974 44.659 1.00 90.50 206 GLU A O 1
ATOM 1616 N N . LEU A 1 207 ? -26.317 -4.943 42.681 1.00 89.69 207 LEU A N 1
ATOM 1617 C CA . LEU A 1 207 ? -27.718 -4.529 42.683 1.00 89.69 207 LEU A CA 1
ATOM 1618 C C . LEU A 1 207 ? -28.665 -5.725 42.698 1.00 89.69 207 LEU A C 1
ATOM 1620 O O . LEU A 1 207 ? -29.778 -5.577 43.205 1.00 89.69 207 LEU A O 1
ATOM 1624 N N . ARG A 1 208 ? -28.266 -6.881 42.154 1.00 88.50 208 ARG A N 1
ATOM 1625 C CA . ARG A 1 208 ? -29.058 -8.117 42.127 1.00 88.50 208 ARG A CA 1
ATOM 1626 C C . ARG A 1 208 ? -29.278 -8.699 43.525 1.00 88.50 208 ARG A C 1
ATOM 1628 O O . ARG A 1 208 ? -30.356 -9.248 43.765 1.00 88.50 208 ARG A O 1
ATOM 1635 N N . GLU A 1 209 ? -28.327 -8.509 44.433 1.00 88.56 209 GLU A N 1
ATOM 1636 C CA . GLU A 1 209 ? -28.391 -8.971 45.825 1.00 88.56 209 GLU A CA 1
ATOM 1637 C C . GLU A 1 209 ? -29.254 -8.070 46.720 1.00 88.56 209 GLU A C 1
ATOM 1639 O O . GLU A 1 209 ? -29.835 -8.547 47.691 1.00 88.56 209 GLU A O 1
ATOM 1644 N N . THR A 1 210 ? -29.420 -6.788 46.370 1.00 83.88 210 THR A N 1
ATOM 1645 C CA . THR A 1 210 ? -30.211 -5.838 47.171 1.00 83.88 210 THR A CA 1
ATOM 1646 C C . THR A 1 210 ? -31.702 -5.869 46.795 1.00 83.88 210 THR A C 1
ATOM 1648 O O . THR A 1 210 ? -32.054 -5.469 45.677 1.00 83.88 210 THR A O 1
ATOM 1651 N N . PRO A 1 211 ? -32.622 -6.282 47.692 1.00 74.62 211 PRO A N 1
ATOM 1652 C CA . PRO A 1 211 ? -34.057 -6.200 47.438 1.00 74.62 211 PRO A CA 1
ATOM 1653 C C . PRO A 1 211 ? -34.572 -4.766 47.663 1.00 74.62 211 PRO A C 1
ATOM 1655 O O . PRO A 1 211 ? -34.543 -4.246 48.774 1.00 74.62 211 PRO A O 1
ATOM 1658 N N . GLY A 1 212 ? -35.079 -4.115 46.612 1.00 85.19 212 GLY A N 1
ATOM 1659 C CA . GLY A 1 212 ? -35.681 -2.780 46.712 1.00 85.19 212 GLY A CA 1
ATOM 1660 C C . GLY A 1 212 ? -36.246 -2.266 45.385 1.00 85.19 212 GLY A C 1
ATOM 1661 O O . GLY A 1 212 ? -35.753 -2.615 44.313 1.00 85.19 212 GLY A O 1
ATOM 1662 N N . ARG A 1 213 ? -37.289 -1.423 45.438 1.00 83.62 213 ARG A N 1
ATOM 1663 C CA . ARG A 1 213 ? -37.946 -0.864 44.236 1.00 83.62 213 ARG A CA 1
ATOM 1664 C C . ARG A 1 213 ? -37.024 0.075 43.448 1.00 83.62 213 ARG A C 1
ATOM 1666 O O . ARG A 1 213 ? -36.988 -0.003 42.224 1.00 83.62 213 ARG A O 1
ATOM 1673 N N . GLU A 1 214 ? -36.245 0.896 44.151 1.00 86.25 214 GLU A N 1
ATOM 1674 C CA . GLU A 1 214 ? -35.227 1.773 43.549 1.00 86.25 214 GLU A CA 1
ATOM 1675 C C . GLU A 1 214 ? -34.068 0.968 42.946 1.00 86.25 214 GLU A C 1
ATOM 1677 O O . GLU A 1 214 ? -33.646 1.231 41.821 1.00 86.25 214 GLU A O 1
ATOM 1682 N N . ALA A 1 215 ? -33.624 -0.091 43.634 1.00 87.38 215 ALA A N 1
ATOM 1683 C CA . ALA A 1 215 ? -32.612 -1.005 43.107 1.00 87.38 215 ALA A CA 1
ATOM 1684 C C . ALA A 1 215 ? -33.082 -1.662 41.800 1.00 87.38 215 ALA A C 1
ATOM 1686 O O . ALA A 1 215 ? -32.304 -1.777 40.859 1.00 87.38 215 ALA A O 1
ATOM 1687 N N . LEU A 1 216 ? -34.367 -2.021 41.687 1.00 87.31 216 LEU A N 1
ATOM 1688 C CA . LEU A 1 216 ? -34.927 -2.584 40.455 1.00 87.31 216 LEU A CA 1
ATOM 1689 C C . LEU A 1 216 ? -34.842 -1.617 39.265 1.00 87.31 216 LEU A C 1
ATOM 1691 O O . LEU A 1 216 ? -34.530 -2.041 38.154 1.00 87.31 216 LEU A O 1
ATOM 1695 N N . LYS A 1 217 ? -35.101 -0.324 39.492 1.00 91.25 217 LYS A N 1
ATOM 1696 C CA . LYS A 1 217 ? -34.987 0.710 38.456 1.00 91.25 217 LYS A CA 1
ATOM 1697 C C . LYS A 1 217 ? -33.532 0.879 38.009 1.00 91.25 217 LYS A C 1
ATOM 1699 O O . LYS A 1 217 ? -33.265 0.866 36.809 1.00 91.25 217 LYS A O 1
ATOM 1704 N N . LEU A 1 218 ? -32.600 0.941 38.964 1.00 92.44 218 LEU A N 1
ATOM 1705 C CA . LEU A 1 218 ? -31.164 1.020 38.682 1.00 92.44 218 LEU A CA 1
ATOM 1706 C C . LEU A 1 218 ? -30.652 -0.218 37.934 1.00 92.44 218 LEU A C 1
ATOM 1708 O O . LEU A 1 218 ? -29.848 -0.077 37.019 1.00 92.44 218 LEU A O 1
ATOM 1712 N N . ARG A 1 219 ? -31.155 -1.424 38.238 1.00 89.62 219 ARG A N 1
ATOM 1713 C CA . ARG A 1 219 ? -30.793 -2.650 37.499 1.00 89.62 219 ARG A CA 1
ATOM 1714 C C . ARG A 1 219 ? -31.100 -2.534 36.011 1.00 89.62 219 ARG A C 1
ATOM 1716 O O . ARG A 1 219 ? -30.285 -2.951 35.197 1.00 89.62 219 ARG A O 1
ATOM 1723 N N . VAL A 1 220 ? -32.261 -1.984 35.649 1.00 91.69 220 VAL A N 1
ATOM 1724 C CA . VAL A 1 220 ? -32.645 -1.813 34.237 1.00 91.69 220 VAL A CA 1
ATOM 1725 C C . VAL A 1 220 ? -31.706 -0.829 33.540 1.00 91.69 220 VAL A C 1
ATOM 1727 O O . VAL A 1 220 ? -31.259 -1.087 32.422 1.00 91.69 220 VAL A O 1
ATOM 1730 N N . GLU A 1 221 ? -31.368 0.271 34.209 1.00 93.25 221 GLU A N 1
ATOM 1731 C CA . GLU A 1 221 ? -30.466 1.290 33.672 1.00 93.25 221 GLU A CA 1
ATOM 1732 C C . GLU A 1 221 ? -29.037 0.757 33.500 1.00 93.25 221 GLU A C 1
ATOM 1734 O O . GLU A 1 221 ? -28.480 0.826 32.403 1.00 93.25 221 GLU A O 1
ATOM 1739 N N . VAL A 1 222 ? -28.479 0.121 34.533 1.00 94.62 222 VAL A N 1
ATOM 1740 C CA . VAL A 1 222 ? -27.139 -0.480 34.491 1.00 94.62 222 VAL A CA 1
ATOM 1741 C C . VAL A 1 222 ? -27.078 -1.627 33.477 1.00 94.62 222 VAL A C 1
ATOM 1743 O O . VAL A 1 222 ? -26.104 -1.724 32.732 1.00 94.62 222 VAL A O 1
ATOM 1746 N N . ALA A 1 223 ? -28.122 -2.455 33.361 1.00 92.44 223 ALA A N 1
ATOM 1747 C CA . ALA A 1 223 ? -28.188 -3.506 32.343 1.00 92.44 223 ALA A CA 1
ATOM 1748 C C . ALA A 1 223 ? -28.185 -2.932 30.916 1.00 92.44 223 ALA A C 1
ATOM 1750 O O . ALA A 1 223 ? -27.493 -3.453 30.036 1.00 92.44 223 ALA A O 1
ATOM 1751 N N . SER A 1 224 ? -28.911 -1.833 30.688 1.00 94.56 224 SER A N 1
ATOM 1752 C CA . SER A 1 224 ? -28.897 -1.113 29.411 1.00 94.56 224 SER A CA 1
ATOM 1753 C C . SER A 1 224 ? -27.501 -0.560 29.097 1.00 94.56 224 SER A C 1
ATOM 1755 O O . SER A 1 224 ? -26.968 -0.793 28.007 1.00 94.56 224 SER A O 1
ATOM 1757 N N . MET A 1 225 ? -26.853 0.084 30.076 1.00 94.19 225 MET A N 1
ATOM 1758 C CA . MET A 1 225 ? -25.486 0.602 29.938 1.00 94.19 225 MET A CA 1
ATOM 1759 C C . MET A 1 225 ? -24.470 -0.510 29.655 1.00 94.19 225 MET A C 1
ATOM 1761 O O . MET A 1 225 ? -23.662 -0.382 28.735 1.00 94.19 225 MET A O 1
ATOM 1765 N N . ALA A 1 226 ? -24.524 -1.623 30.390 1.00 94.00 226 ALA A N 1
ATOM 1766 C CA . ALA A 1 226 ? -23.633 -2.765 30.195 1.00 94.00 226 ALA A CA 1
ATOM 1767 C C . ALA A 1 226 ? -23.799 -3.381 28.796 1.00 94.00 226 ALA A C 1
ATOM 1769 O O . ALA A 1 226 ? -22.810 -3.668 28.118 1.00 94.00 226 ALA A O 1
ATOM 1770 N N . SER A 1 227 ? -25.042 -3.522 28.320 1.00 94.75 227 SER A N 1
ATOM 1771 C CA . SER A 1 227 ? -25.324 -4.000 26.963 1.00 94.75 227 SER A CA 1
ATOM 1772 C C . SER A 1 227 ? -24.751 -3.061 25.893 1.00 94.75 227 SER A C 1
ATOM 1774 O O . SER A 1 227 ? -24.116 -3.520 24.939 1.00 94.75 227 SER A O 1
ATOM 1776 N N . LEU A 1 228 ? -24.912 -1.744 26.065 1.00 95.62 228 LEU A N 1
ATOM 1777 C CA . LEU A 1 228 ? -24.368 -0.740 25.149 1.00 95.62 228 LEU A CA 1
ATOM 1778 C C . LEU A 1 228 ? -22.833 -0.768 25.116 1.00 95.62 228 LEU A C 1
ATOM 1780 O O . LEU A 1 228 ? -22.246 -0.793 24.031 1.00 95.62 228 LEU A O 1
ATOM 1784 N N . LEU A 1 229 ? -22.177 -0.835 26.278 1.00 95.94 229 LEU A N 1
ATOM 1785 C CA . LEU A 1 229 ? -20.717 -0.933 26.381 1.00 95.94 229 LEU A CA 1
ATOM 1786 C C . LEU A 1 229 ? -20.191 -2.217 25.728 1.00 95.94 229 LEU A C 1
ATOM 1788 O O . LEU A 1 229 ? -19.216 -2.179 24.974 1.00 95.94 229 LEU A O 1
ATOM 1792 N N . LYS A 1 230 ? -20.881 -3.345 25.931 1.00 95.31 230 LYS A N 1
ATOM 1793 C CA . LYS A 1 230 ? -20.551 -4.618 25.282 1.00 95.31 230 LYS A CA 1
ATOM 1794 C C . LYS A 1 230 ? -20.637 -4.51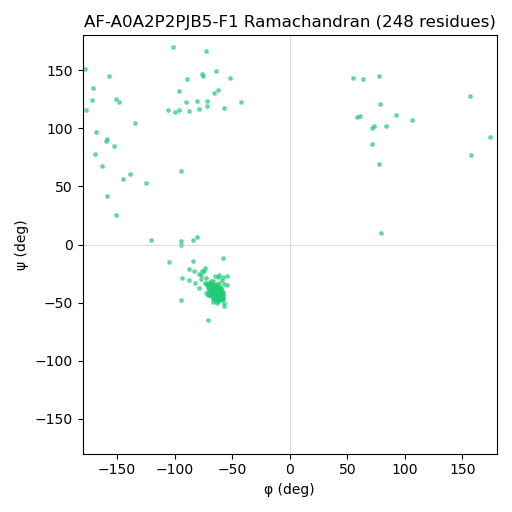2 23.760 1.00 95.31 230 LYS A C 1
ATOM 1796 O O . LYS A 1 230 ? -19.727 -4.965 23.062 1.00 95.31 230 LYS A O 1
ATOM 1801 N N . GLN A 1 231 ? -21.692 -3.886 23.235 1.00 96.12 231 GLN A N 1
ATOM 1802 C CA . GLN A 1 231 ? -21.844 -3.655 21.797 1.00 96.12 231 GLN A CA 1
ATOM 1803 C C . GLN A 1 231 ? -20.734 -2.742 21.255 1.00 96.12 231 GLN A C 1
ATOM 1805 O O . GLN A 1 231 ? -20.136 -3.051 20.222 1.00 96.12 231 GLN A O 1
ATOM 1810 N N . GLN A 1 232 ? -20.409 -1.653 21.959 1.00 95.81 232 GLN A N 1
ATOM 1811 C CA . GLN A 1 232 ? -19.311 -0.754 21.595 1.00 95.81 232 GLN A CA 1
ATOM 1812 C C . GLN A 1 232 ? -17.964 -1.482 21.566 1.00 95.81 232 GLN A C 1
ATOM 1814 O O . GLN A 1 232 ? -17.237 -1.359 20.581 1.00 95.81 232 GLN A O 1
ATOM 1819 N N . ARG A 1 233 ? -17.658 -2.315 22.570 1.00 94.81 233 ARG A N 1
ATOM 1820 C CA . ARG A 1 233 ? -16.434 -3.131 22.595 1.00 94.81 233 ARG A CA 1
ATOM 1821 C C . ARG A 1 233 ? -16.337 -4.046 21.375 1.00 94.81 233 ARG A C 1
ATOM 1823 O O . ARG A 1 233 ? -15.288 -4.098 20.739 1.00 94.81 233 ARG A O 1
ATOM 1830 N N . LEU A 1 234 ? -17.417 -4.742 21.013 1.00 95.94 234 LEU A N 1
ATOM 1831 C CA . LEU A 1 234 ? -17.429 -5.613 19.829 1.00 95.94 234 LEU A CA 1
ATOM 1832 C C . LEU A 1 234 ? -17.200 -4.821 18.536 1.00 95.94 234 LEU A C 1
ATOM 1834 O O . LEU A 1 234 ? -16.460 -5.272 17.660 1.00 95.94 234 LEU A O 1
ATOM 1838 N N . MET A 1 235 ? -17.795 -3.631 18.422 1.00 96.25 235 MET A N 1
ATOM 1839 C CA . MET A 1 235 ? -17.577 -2.747 17.276 1.00 96.25 235 MET A CA 1
ATOM 1840 C C . MET A 1 235 ? -16.122 -2.272 17.191 1.00 96.25 235 MET A C 1
ATOM 1842 O O . MET A 1 235 ? -15.543 -2.334 16.107 1.00 96.25 235 MET A O 1
ATOM 1846 N N . LEU A 1 236 ? -15.514 -1.861 18.309 1.00 95.62 236 LEU A N 1
ATOM 1847 C CA . LEU A 1 236 ? -14.107 -1.447 18.361 1.00 95.62 236 LEU A CA 1
ATOM 1848 C C . LEU A 1 236 ? -13.167 -2.615 18.030 1.00 95.62 236 LEU A C 1
ATOM 1850 O O . LEU A 1 236 ? -12.313 -2.472 17.161 1.00 95.62 236 LEU A O 1
ATOM 1854 N N . ASN A 1 237 ? -13.388 -3.799 18.604 1.00 94.69 237 ASN A N 1
ATOM 1855 C CA . ASN A 1 237 ? -12.595 -4.996 18.301 1.00 94.69 237 ASN A CA 1
ATOM 1856 C C . ASN A 1 237 ? -12.688 -5.396 16.824 1.00 94.69 237 ASN A C 1
ATOM 1858 O O . ASN A 1 237 ? -11.687 -5.769 16.218 1.00 94.69 237 ASN A O 1
ATOM 1862 N N . LYS A 1 238 ? -13.867 -5.258 16.204 1.00 95.94 238 LYS A N 1
ATOM 1863 C CA . LYS A 1 238 ? -14.028 -5.484 14.762 1.00 95.94 238 LYS A CA 1
ATOM 1864 C C . LYS A 1 238 ? -13.232 -4.475 13.929 1.00 95.94 238 LYS A C 1
ATOM 1866 O O . LYS A 1 238 ? -12.763 -4.825 12.851 1.00 95.94 238 LYS A O 1
ATOM 1871 N N . ARG A 1 239 ? -13.087 -3.227 14.390 1.00 93.31 239 ARG A N 1
ATOM 1872 C CA . ARG A 1 239 ? -12.240 -2.221 13.727 1.00 93.31 239 ARG A CA 1
ATOM 1873 C C . ARG A 1 239 ? -10.757 -2.548 13.892 1.00 93.31 239 ARG A C 1
ATOM 1875 O O . ARG A 1 239 ? -10.053 -2.508 12.895 1.00 93.31 239 ARG A O 1
ATOM 1882 N N . ILE A 1 240 ? -10.321 -2.940 15.089 1.00 93.56 240 ILE A N 1
ATOM 1883 C CA . ILE A 1 240 ? -8.940 -3.379 15.361 1.00 93.56 240 ILE A CA 1
ATOM 1884 C C . ILE A 1 240 ? -8.570 -4.564 14.463 1.00 93.56 240 ILE A C 1
ATOM 1886 O O . ILE A 1 240 ? -7.539 -4.525 13.800 1.00 93.56 240 ILE A O 1
ATOM 1890 N N . LEU A 1 241 ? -9.448 -5.570 14.361 1.00 93.75 241 LEU A N 1
ATOM 1891 C CA . LEU A 1 241 ? -9.228 -6.722 13.486 1.00 93.75 241 LEU A CA 1
ATOM 1892 C C . LEU A 1 241 ? -9.064 -6.294 12.023 1.00 93.75 241 LEU A C 1
ATOM 1894 O O . LEU A 1 241 ? -8.115 -6.712 11.377 1.00 93.75 241 LEU A O 1
ATOM 1898 N N . LYS A 1 242 ? -9.933 -5.406 11.523 1.00 92.62 242 LYS A N 1
ATOM 1899 C CA . LYS A 1 242 ? -9.813 -4.874 10.157 1.00 92.62 242 LYS A CA 1
ATOM 1900 C C . LYS A 1 242 ? -8.504 -4.119 9.924 1.00 92.62 242 LYS A C 1
ATOM 1902 O O . LYS A 1 242 ? -7.958 -4.208 8.835 1.00 92.62 242 LYS A O 1
ATOM 1907 N N . ILE A 1 243 ? -8.016 -3.362 10.908 1.00 89.94 243 ILE A N 1
ATOM 1908 C CA . ILE A 1 243 ? -6.734 -2.651 10.788 1.00 89.94 243 ILE A CA 1
ATOM 1909 C C . ILE A 1 243 ? -5.575 -3.661 10.740 1.00 89.94 243 ILE A C 1
ATOM 1911 O O . ILE A 1 243 ? -4.688 -3.535 9.900 1.00 89.94 243 ILE A O 1
ATOM 1915 N N . SER A 1 244 ? -5.633 -4.710 11.563 1.00 89.06 244 SER A N 1
ATOM 1916 C CA . SER A 1 244 ? -4.644 -5.793 11.560 1.00 89.06 244 SER A CA 1
ATOM 1917 C C . SER A 1 244 ? -4.666 -6.626 10.269 1.00 89.06 244 SER A C 1
ATOM 1919 O O . SER A 1 244 ? -3.606 -6.971 9.751 1.00 89.06 244 SER A O 1
ATOM 1921 N N . GLU A 1 245 ? -5.845 -6.887 9.692 1.00 92.31 245 GLU A N 1
ATOM 1922 C CA . GLU A 1 245 ? -6.005 -7.558 8.389 1.00 92.31 245 GLU A CA 1
ATOM 1923 C C . GLU A 1 245 ? -5.356 -6.773 7.236 1.00 92.31 245 GLU A C 1
ATOM 1925 O O . GLU A 1 245 ? -4.929 -7.372 6.252 1.00 92.31 245 GLU A O 1
ATOM 1930 N N . LEU A 1 246 ? -5.234 -5.447 7.366 1.00 87.81 246 LEU A N 1
ATOM 1931 C CA . LEU A 1 246 ? -4.524 -4.587 6.411 1.00 87.81 246 LEU A CA 1
ATOM 1932 C C . LEU A 1 246 ? -2.995 -4.604 6.604 1.00 87.81 246 LEU A C 1
ATOM 1934 O O . LEU A 1 246 ? -2.288 -3.843 5.949 1.00 87.81 246 LEU A O 1
ATOM 1938 N N . GLY A 1 247 ? -2.473 -5.456 7.493 1.00 85.12 247 GLY A N 1
ATOM 1939 C CA . GLY A 1 247 ? -1.040 -5.590 7.763 1.00 85.12 247 GLY A CA 1
ATOM 1940 C C . GLY A 1 247 ? -0.469 -4.509 8.682 1.00 85.12 247 GLY A C 1
ATOM 1941 O O . GLY A 1 247 ? 0.749 -4.417 8.826 1.00 85.12 247 GLY A O 1
ATOM 1942 N N . VAL A 1 248 ? -1.319 -3.693 9.311 1.00 85.94 248 VAL A N 1
ATOM 1943 C CA . VAL A 1 248 ? -0.885 -2.652 10.247 1.00 85.94 248 VAL A CA 1
ATOM 1944 C C . VAL A 1 248 ? -0.831 -3.231 11.663 1.00 85.94 248 VAL A C 1
ATOM 1946 O O . VAL A 1 248 ? -1.854 -3.718 12.153 1.00 85.94 248 VAL A O 1
ATOM 1949 N N . PRO A 1 249 ? 0.325 -3.187 12.347 1.00 77.94 249 PRO A N 1
ATOM 1950 C CA . PRO A 1 249 ? 0.421 -3.625 13.732 1.00 77.94 249 PRO A CA 1
ATOM 1951 C C . PRO A 1 249 ? -0.274 -2.609 14.650 1.00 77.94 249 PRO A C 1
ATOM 1953 O O . PRO A 1 249 ? 0.062 -1.422 14.639 1.00 77.94 249 PRO A O 1
ATOM 1956 N N . VAL A 1 250 ? -1.244 -3.093 15.429 1.00 74.81 250 VAL A N 1
ATOM 1957 C CA . VAL A 1 250 ? -2.063 -2.347 16.403 1.00 74.81 250 VAL A CA 1
ATOM 1958 C C . VAL A 1 250 ? -2.176 -3.091 17.722 1.00 74.81 250 VAL A C 1
ATOM 1960 O O . VAL A 1 250 ? -2.018 -4.333 17.712 1.00 74.81 250 VAL A O 1
#

Mean predicted aligned error: 20.94 Å

InterPro domains:
  IPR053284 RGS1-HXK1-interacting protein [PF27724] (65-250)
  IPR053284 RGS1-HXK1-interacting protein [PTHR34554] (65-250)

=== Feature glossary ===
The record interleaves many kinds of information about one protein. Here is each kind framed as the question it answers.

Q: What does the local fold look like, residue by residue?
A: The Foldseek 3Di string encodes local tertiary geometry as a 20-letter alphabet — one character per residue — derived from the relative positions of nearby Cα atoms. Unlike the amino-acid sequence, 3Di is a direct function of the 3D structure, so two proteins with the same fold have similar 3Di strings even at low sequence identity.

Q: Which residues are in helices, strands, or loops?
A: The SS8 string is DSSP's per-residue secondary-structure call. α-helix (H) means an i→i+4 H-bond ladder; β-strand (E) means the residue participates in a β-sheet; 3₁₀ (G) and π (I) are tighter and wider helices; T/S are turns/bends; '-' is loop.

Q: How big and how compact is the whole molecule?
A: Radius of gyration (Rg) is the root-mean-square distance of Cα atoms from their centroid — a single number for overall size and compactness. A globular domain of N residues has Rg ≈ 2.2·N^0.38 Å; an extended or disordered chain has a much larger Rg. The Cα contact count is the number of residue pairs whose Cα atoms are within 8 Å and are more than four positions apart in sequence — a standard proxy for tertiary packing density. The bounding box is the smallest axis-aligned box enclosing all Cα atoms.

Q: Where is each backbone atom in 3D?
A: Structure coordinates are given as an mmCIF _atom_site loop: one row per atom with element, residue name, chain id, sequence number, and x/y/z position in Å. Only the four main-chain atoms per residue are included here; side chains are omitted to keep the record compact.

Q: What is the amino-acid chain?
A: Primary structure: the covalent order of the twenty standard amino acids along the backbone. Two proteins with the same sequence will (almost always) fold to the same structure; two with 30% identity often share a fold but not the details.

Q: What if only a Cα trace is available?
A: Three-state secondary structure (P-SEA) collapses the eight DSSP classes into helix (a), strand (b), and coil (c). P-SEA assigns these from Cα geometry alone — distances and angles — without requiring backbone oxygens, so it works on any Cα trace.

Q: What family and function is it annotated with?
A: Database cross-references. InterPro integrates a dozen domain/family signature databases into unified entries with residue-range hits. GO terms attach function/process/location labels with evidence codes. CATH codes position the fold in a four-level structural taxonomy. Organism is the NCBI-taxonomy species name.

Q: How confident is the AlphaFold model at each residue?
A: pLDDT is the predicted lDDT-Cα score: AlphaFold's confidence that the local environment of each residue (all inter-atomic distances within 15 Å) is correctly placed. It is a per-residue number between 0 and 100, with higher meaning more reliable.

Q: How mobile is each atom in the crystal?
A: B-factor (Debye–Waller factor) reflects atomic displacement in the crystal lattice. It is an experimental observable (units Å²), not a prediction; low values mean the atom is pinned down, high values mean it moves or is heterogeneous across the crystal.

Q: Which residues are buried vs exposed?
A: SASA measures how much of the protein is reachable by solvent. It is computed by rolling a water-sized probe over the atomic surface and summing the exposed area (Å²). Per-residue SASA distinguishes core (buried, low SASA) from surface (exposed, high SASA) residues; total SASA is a whole-molecule size measure.

Q: What do the diagnostic plots show?
A: Plot images: a contact map (which residues are close in 3D, as an N×N binary image), a Ramachandran scatter (backbone torsion angles, revealing secondary-structure composition at a glance), and — for AlphaFold structures — a PAE heatmap (pairwise prediction confidence).

Q: What known structures does this most resemble?
A: The Foldseek neighbor list gives the closest experimentally determined structures in the PDB, ranked by structural alignment. TM-score near 1 means near-identical fold; near 0.3 means only rough topology match. This is how one finds what a novel AlphaFold prediction most resembles in the solved-structure universe.

Q: Are the domains correctly placed relative to each other?
A: Predicted aligned error is AlphaFold's pairwise confidence. Unlike pLDDT (per-residue), PAE is per-residue-pair and captures whether two parts of the structure are correctly placed relative to each other. Units are ångströms of expected positional error.

Q: What do the rendered images show?
A: Structure images are PyMOL renders from six orthogonal camera directions. Cartoon representation draws helices as coils and strands as arrows; sticks shows the backbone as bonds; surface shows the solvent-excluded envelope. Rainbow coloring maps sequence position to hue (blue→red, N→C); chain coloring assigns a distinct color per polypeptide.

Q: What are the backbone torsion angles?
A: φ (phi) and ψ (psi) are the two rotatable backbone dihedrals per residue: φ is the C(i-1)–N–Cα–C torsion, ψ is the N–Cα–C–N(i+1) torsion, both in degrees on (−180°, 180°]. α-helical residues cluster near (−60°, −45°); β-strand residues near (−120°, +130°). A Ramachandran plot is simply a scatter of (φ, ψ) for every residue.